Protein AF-A0A8T2JBU3-F1 (afdb_monomer)

Foldseek 3Di:
DDDDDDDDDPDPDDDFPPVQLVVLLVVQLVVLVPDPQQVVLQVQLVVLVVDPPVCSVVSSVVSSVVSSVVSCCCRNPPRSVPVSCVPVVDDPDDPDDDDDPPDPDPQLVVLLVLQLQLLVVQLVVDDQPDDLVVSLVSLVVSCVDPSQVDDSSNVSSVVCVVVCSVPSNPPDHSNVSCVSSSSHPDPPPDDPPPQCLVVDPVQCLADPVSVVVNVNVVVCVPPHHD

Nearest PDB structures (foldseek):
  1nkl-assembly1_A  TM=8.188E-01  e=9.868E-01  Sus scrofa
  5zk8-assembly1_A  TM=1.605E-01  e=2.459E+00  Homo sapiens
  8if8-assembly1_C  TM=1.590E-01  e=1.757E+00  Mycobacterium tuberculosis H37Rv
  5zkc-assembly1_A  TM=1.504E-01  e=6.127E+00  Homo sapiens
  5zkb-assembly1_A  TM=1.276E-01  e=9.443E+00  Homo sapiens

Radius of gyration: 26.63 Å; Cα contacts (8 Å, |Δi|>4): 183; chains: 1; bounding box: 62×50×68 Å

Organism: NCBI:txid247094

InterPro domains:
  IPR003119 Saposin A-type domain [PF02199] (196-225)
  IPR003119 Saposin A-type domain [PS51110] (190-226)
  IPR003119 Saposin A-type domain [SM00162] (193-226)
  IPR008139 Saposin B type domain [PS50015] (17-94)
  IPR008139 Saposin B type domain [SM00741] (19-90)
  IPR008373 Saposin [PR01797] (21-41)
  IPR008373 Saposin [PR01797] (109-131)
  IPR008373 Saposin [PR01797] (162-185)
  IPR008373 Saposin [PR01797] (191-212)
  IPR011001 Saposin-like [SSF47862] (56-139)
  IPR051428 Sphingolipid Activators and Surfactant Proteins [PTHR11480] (12-186)

Structure (mmCIF, N/CA/C/O backbone):
data_AF-A0A8T2JBU3-F1
#
_entry.id   AF-A0A8T2JBU3-F1
#
loop_
_atom_site.group_PDB
_atom_site.id
_atom_site.type_symbol
_atom_site.label_atom_id
_atom_site.label_alt_id
_atom_site.label_comp_id
_atom_site.label_asym_id
_atom_site.label_entity_id
_atom_site.label_seq_id
_atom_site.pdbx_PDB_ins_code
_atom_site.Cartn_x
_atom_site.Cartn_y
_atom_site.Cartn_z
_atom_site.occupancy
_atom_site.B_iso_or_equiv
_atom_site.auth_seq_id
_atom_site.auth_comp_id
_atom_site.auth_asym_id
_atom_site.auth_atom_id
_atom_site.pdbx_PDB_model_num
ATOM 1 N N . MET A 1 1 ? 31.937 28.926 41.620 1.00 33.78 1 MET A N 1
ATOM 2 C CA . MET A 1 1 ? 30.708 29.598 41.149 1.00 33.78 1 MET A CA 1
ATOM 3 C C . MET A 1 1 ? 30.023 28.696 40.138 1.00 33.78 1 MET A C 1
ATOM 5 O O . MET A 1 1 ? 30.429 28.672 38.990 1.00 33.78 1 MET A O 1
ATOM 9 N N . VAL A 1 2 ? 29.026 27.927 40.565 1.00 36.53 2 VAL A N 1
ATOM 10 C CA . VAL A 1 2 ? 28.034 27.334 39.662 1.00 36.53 2 VAL A CA 1
ATOM 11 C C . VAL A 1 2 ? 26.707 27.543 40.366 1.00 36.53 2 VAL A C 1
ATOM 13 O O . VAL A 1 2 ? 26.477 26.969 41.429 1.00 36.53 2 VAL A O 1
ATOM 16 N N . LYS A 1 3 ? 25.875 28.439 39.836 1.00 37.16 3 LYS A N 1
ATOM 17 C CA . LYS A 1 3 ? 24.506 28.616 40.307 1.00 37.16 3 LYS A CA 1
ATOM 18 C C . LYS A 1 3 ? 23.571 28.387 39.128 1.00 37.16 3 LYS A C 1
ATOM 20 O O . LYS A 1 3 ? 23.697 29.011 38.083 1.00 37.16 3 LYS A O 1
ATOM 25 N N . LYS A 1 4 ? 22.707 27.406 39.357 1.00 43.38 4 LYS A N 1
ATOM 26 C CA . LYS A 1 4 ? 21.585 26.914 38.563 1.00 43.38 4 LYS A CA 1
ATOM 27 C C . LYS A 1 4 ? 20.654 28.059 38.143 1.00 43.38 4 LYS A C 1
ATOM 29 O O . LYS A 1 4 ? 20.287 28.867 38.994 1.00 43.38 4 LYS A O 1
ATOM 34 N N . SER A 1 5 ? 20.159 28.012 36.914 1.00 35.94 5 SER A N 1
ATOM 35 C CA . SER A 1 5 ? 18.837 28.540 36.569 1.00 35.94 5 SER A CA 1
ATOM 36 C C . SER A 1 5 ? 18.144 27.558 35.628 1.00 35.94 5 SER A C 1
ATOM 38 O O . SER A 1 5 ? 18.640 27.226 34.555 1.00 35.94 5 SER A O 1
ATOM 40 N N . SER A 1 6 ? 17.034 27.033 36.134 1.00 37.66 6 SER A N 1
ATOM 41 C CA . SER A 1 6 ? 16.112 26.088 35.520 1.00 37.66 6 SER A CA 1
ATOM 42 C C . SER A 1 6 ? 15.468 26.648 34.259 1.00 37.66 6 SER A C 1
ATOM 44 O O . SER A 1 6 ? 15.072 27.806 34.274 1.00 37.66 6 SER A O 1
ATOM 46 N N . LEU A 1 7 ? 15.236 25.791 33.265 1.00 34.50 7 LEU A N 1
ATOM 47 C CA . LEU A 1 7 ? 14.090 25.875 32.357 1.00 34.50 7 LEU A CA 1
ATOM 48 C C . LEU A 1 7 ? 13.662 24.437 32.028 1.00 34.50 7 LEU A C 1
ATOM 50 O O . LEU A 1 7 ? 14.165 23.803 31.105 1.00 34.50 7 LEU A O 1
ATOM 54 N N . GLN A 1 8 ? 12.771 23.913 32.869 1.00 38.88 8 GLN A N 1
ATOM 55 C CA . GLN A 1 8 ? 11.825 22.877 32.477 1.00 38.88 8 GLN A CA 1
ATOM 56 C C . GLN A 1 8 ? 10.820 23.576 31.554 1.00 38.88 8 GLN A C 1
ATOM 58 O O . GLN A 1 8 ? 10.225 24.557 31.989 1.00 38.88 8 GLN A O 1
ATOM 63 N N . ASN A 1 9 ? 10.640 23.105 30.323 1.00 31.03 9 ASN A N 1
ATOM 64 C CA . ASN A 1 9 ? 9.434 23.381 29.549 1.00 31.03 9 ASN A CA 1
ATOM 65 C C . ASN A 1 9 ? 8.945 22.052 28.981 1.00 31.03 9 ASN A C 1
ATOM 67 O O . ASN A 1 9 ? 9.629 21.395 28.197 1.00 31.03 9 ASN A O 1
ATOM 71 N N . GLU A 1 10 ? 7.775 21.658 29.465 1.00 40.72 10 GLU A N 1
ATOM 72 C CA . GLU A 1 10 ? 6.908 20.658 28.864 1.00 40.72 10 GLU A CA 1
ATOM 73 C C . GLU A 1 10 ? 6.290 21.259 27.590 1.00 40.72 10 GLU A C 1
ATOM 75 O O . GLU A 1 10 ? 6.120 22.478 27.520 1.00 40.72 10 GLU A O 1
ATO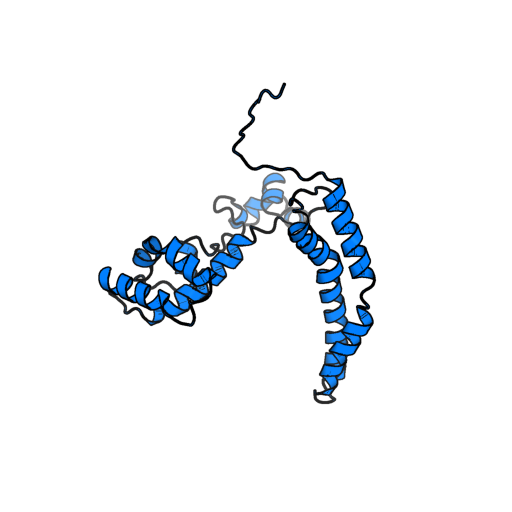M 80 N N . ASN A 1 11 ? 5.976 20.403 26.610 1.00 36.12 11 ASN A N 1
ATOM 81 C CA . ASN A 1 11 ? 5.591 20.678 25.209 1.00 36.12 11 ASN A CA 1
ATOM 82 C C . ASN A 1 11 ? 6.770 20.533 24.230 1.00 36.12 11 ASN A C 1
ATOM 84 O O . ASN A 1 11 ? 7.477 21.480 23.892 1.00 36.12 11 ASN A O 1
ATOM 88 N N . GLY A 1 12 ? 6.984 19.289 23.792 1.00 38.38 12 GLY A N 1
ATOM 89 C CA . GLY A 1 12 ? 8.021 18.878 22.847 1.00 38.38 12 GLY A CA 1
ATOM 90 C C . GLY A 1 12 ? 7.724 19.266 21.399 1.00 38.38 12 GLY A C 1
ATOM 91 O O . GLY A 1 12 ? 7.550 18.393 20.556 1.00 38.38 12 GLY A O 1
ATOM 92 N N . GLU A 1 13 ? 7.726 20.560 21.098 1.00 37.59 13 GLU A N 1
ATOM 93 C CA . GLU A 1 13 ? 7.946 21.066 19.742 1.00 37.59 13 GLU A CA 1
ATOM 94 C C . GLU A 1 13 ? 9.415 21.455 19.610 1.00 37.59 13 GLU A C 1
ATOM 96 O O . GLU A 1 13 ? 9.847 22.522 20.044 1.00 37.59 13 GLU A O 1
ATOM 101 N N . TRP A 1 14 ? 10.207 20.559 19.021 1.00 38.00 14 TRP A N 1
ATOM 102 C CA . TRP A 1 14 ? 11.555 20.888 18.577 1.00 38.00 14 TRP A CA 1
ATOM 103 C C . TRP A 1 14 ? 11.533 21.116 17.061 1.00 38.00 14 TRP A C 1
ATOM 105 O O . TRP A 1 14 ? 11.550 20.141 16.306 1.00 38.00 14 TRP A O 1
ATOM 115 N N . PRO A 1 15 ? 11.476 22.367 16.569 1.00 46.25 15 PRO A N 1
ATOM 116 C CA . PRO A 1 15 ? 11.672 22.630 15.154 1.00 46.25 15 PRO A CA 1
ATOM 117 C C . PRO A 1 15 ? 13.135 22.324 14.834 1.00 46.25 15 PRO A C 1
ATOM 119 O O . PRO A 1 15 ? 14.048 23.017 15.288 1.00 46.25 15 PRO A O 1
ATOM 122 N N . LEU A 1 16 ? 13.384 21.252 14.082 1.00 49.34 16 LEU A N 1
ATOM 123 C CA . LEU A 1 16 ? 14.727 21.011 13.575 1.00 49.34 16 LEU A CA 1
ATOM 124 C C . LEU A 1 16 ? 15.164 22.187 12.699 1.00 49.34 16 LEU A C 1
ATOM 126 O O . LEU A 1 16 ? 14.352 22.739 11.952 1.00 49.34 16 LEU A O 1
ATOM 130 N N . PRO A 1 17 ? 16.448 22.571 12.747 1.00 56.16 17 PRO A N 1
ATOM 131 C CA . PRO A 1 17 ? 16.944 23.617 11.880 1.00 56.16 17 PRO A CA 1
ATOM 132 C C . PRO A 1 17 ? 16.850 23.130 10.426 1.00 56.16 17 PRO A C 1
ATOM 134 O O . PRO A 1 17 ? 17.535 22.185 10.026 1.00 56.16 17 PRO A O 1
ATOM 137 N N . LEU A 1 18 ? 16.022 23.826 9.638 1.00 57.38 18 LEU A N 1
ATOM 138 C CA . LEU A 1 18 ? 15.825 23.704 8.185 1.00 57.38 18 LEU A CA 1
ATOM 139 C C . LEU A 1 18 ? 17.054 23.267 7.344 1.00 57.38 18 LEU A C 1
ATOM 141 O O . LEU A 1 18 ? 16.850 22.478 6.420 1.00 57.38 18 LEU A O 1
ATOM 145 N N . PRO A 1 19 ? 18.317 23.673 7.616 1.00 72.12 19 PRO A N 1
ATOM 146 C CA . PRO A 1 19 ? 19.477 23.172 6.869 1.00 72.12 19 PRO A CA 1
ATOM 147 C C . PRO A 1 19 ? 19.618 21.643 6.840 1.00 72.12 19 PRO A C 1
ATOM 149 O O . PRO A 1 19 ? 19.978 21.096 5.803 1.00 72.12 19 PRO A O 1
ATOM 152 N N . LEU A 1 20 ? 19.315 20.925 7.925 1.00 75.69 20 LEU A N 1
ATOM 153 C CA . LEU A 1 20 ? 19.588 19.482 7.994 1.00 75.69 20 LEU A CA 1
ATOM 154 C C . LEU A 1 20 ? 18.594 18.639 7.180 1.00 75.69 20 LEU A C 1
ATOM 156 O O . LEU A 1 20 ? 18.992 17.649 6.566 1.00 75.69 20 LEU A O 1
ATOM 160 N N . CYS A 1 21 ? 17.323 19.045 7.122 1.00 80.12 21 CYS A N 1
ATOM 161 C CA . CYS A 1 21 ? 16.305 18.324 6.357 1.00 80.12 21 CYS A CA 1
ATOM 162 C C . CYS A 1 21 ? 16.547 18.443 4.846 1.00 80.12 21 CYS A C 1
ATOM 164 O O . CYS A 1 21 ? 16.596 17.437 4.134 1.00 80.12 21 CYS A O 1
ATOM 166 N N . TRP A 1 22 ? 16.784 19.666 4.367 1.00 82.62 22 TRP A N 1
ATOM 167 C CA . TRP A 1 22 ? 17.108 19.916 2.965 1.00 82.62 22 TRP A CA 1
ATOM 168 C C . TRP A 1 22 ? 18.410 19.221 2.543 1.00 82.62 22 TRP A C 1
ATOM 170 O O . TRP A 1 22 ? 18.480 18.624 1.464 1.00 82.62 22 TRP A O 1
ATOM 180 N N . MET A 1 23 ? 19.429 19.234 3.411 1.00 83.06 23 MET A N 1
ATOM 181 C CA . MET A 1 23 ? 20.683 18.517 3.171 1.00 83.06 23 MET A CA 1
ATOM 182 C C . MET A 1 23 ? 20.4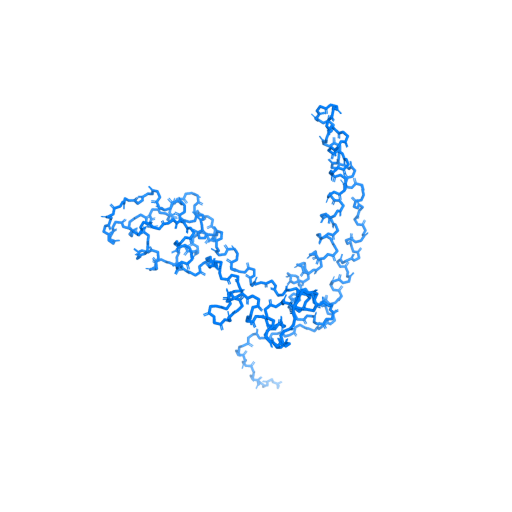61 17.008 3.078 1.00 83.06 23 MET A C 1
ATOM 184 O O . MET A 1 23 ? 20.990 16.382 2.161 1.00 83.06 23 MET A O 1
ATOM 188 N N . CYS A 1 24 ? 19.654 16.429 3.973 1.00 87.44 24 CYS A N 1
ATOM 189 C CA . CYS A 1 24 ? 19.306 15.016 3.902 1.00 87.44 24 CYS A CA 1
ATOM 190 C C . CYS A 1 24 ? 18.601 14.688 2.582 1.00 87.44 24 CYS A C 1
ATOM 192 O O . CYS A 1 24 ? 19.056 13.799 1.865 1.00 87.44 24 CYS A O 1
ATOM 194 N N . LYS A 1 25 ? 17.549 15.433 2.213 1.00 84.31 25 LYS A N 1
ATOM 195 C CA . LYS A 1 25 ? 16.794 15.182 0.973 1.00 84.31 25 LYS A CA 1
ATOM 196 C C . LYS A 1 25 ? 17.689 15.276 -0.258 1.00 84.31 25 LYS A C 1
ATOM 198 O O . LYS A 1 25 ? 17.628 14.421 -1.136 1.00 84.31 25 LYS A O 1
ATOM 203 N N . SER A 1 26 ? 18.564 16.277 -0.290 1.00 85.56 26 SER A N 1
ATOM 204 C CA . SER A 1 26 ? 19.521 16.477 -1.380 1.00 85.56 26 SER A CA 1
ATOM 205 C C . SER A 1 26 ? 20.545 15.347 -1.466 1.00 85.56 26 SER A C 1
ATOM 207 O O . SER A 1 26 ? 20.895 14.904 -2.559 1.00 85.56 26 SER A O 1
ATOM 209 N N . PHE A 1 27 ? 21.043 14.874 -0.324 1.00 89.19 27 PHE A N 1
ATOM 210 C CA . PHE A 1 27 ? 22.017 13.791 -0.268 1.00 89.19 27 PHE A CA 1
ATOM 211 C C . PHE A 1 27 ? 21.397 12.447 -0.663 1.00 89.19 27 PHE A C 1
ATOM 213 O O . PHE A 1 27 ? 21.948 11.744 -1.510 1.00 89.19 27 PHE A O 1
ATOM 220 N N . VAL A 1 28 ? 20.225 12.129 -0.112 1.00 89.19 28 VAL A N 1
ATOM 221 C CA . VAL A 1 28 ? 19.467 10.909 -0.415 1.00 89.19 28 VAL A CA 1
ATOM 222 C C . VAL A 1 28 ? 19.050 10.888 -1.886 1.00 89.19 28 VAL A C 1
ATOM 224 O O . VAL A 1 28 ? 19.390 9.938 -2.583 1.00 89.19 28 VAL A O 1
ATOM 227 N N . GLY A 1 29 ? 18.491 11.984 -2.408 1.00 87.62 29 GLY A N 1
ATOM 228 C CA . GLY A 1 29 ? 18.137 12.086 -3.826 1.00 87.62 29 GLY A CA 1
ATOM 229 C C . GLY A 1 29 ? 19.341 11.942 -4.765 1.00 87.62 29 GLY A C 1
ATOM 230 O O . GLY A 1 29 ? 19.233 11.343 -5.835 1.00 87.62 29 GLY A O 1
ATOM 231 N N . ARG A 1 30 ? 20.530 12.420 -4.364 1.00 87.69 30 ARG A N 1
ATOM 232 C CA . ARG A 1 30 ? 21.768 12.174 -5.125 1.00 87.69 30 ARG A CA 1
ATOM 233 C C . ARG A 1 30 ? 22.156 10.701 -5.117 1.00 87.69 30 ARG A C 1
ATOM 235 O O . ARG A 1 30 ? 22.476 10.185 -6.181 1.00 87.69 30 ARG A O 1
ATOM 242 N N . ILE A 1 31 ? 22.111 10.026 -3.970 1.00 90.50 31 ILE A N 1
ATOM 243 C CA . ILE A 1 31 ? 22.379 8.580 -3.888 1.00 90.50 31 ILE A CA 1
ATOM 244 C C . ILE A 1 31 ? 21.403 7.809 -4.778 1.00 90.50 31 ILE A C 1
ATOM 246 O O . ILE A 1 31 ? 21.810 6.956 -5.561 1.00 90.50 31 ILE A O 1
ATOM 250 N N . GLU A 1 32 ? 20.123 8.148 -4.704 1.00 88.12 32 GLU A N 1
ATOM 251 C CA . GLU A 1 32 ? 19.060 7.493 -5.459 1.00 88.12 32 GLU A CA 1
ATOM 252 C C . GLU A 1 32 ? 19.176 7.719 -6.968 1.00 88.12 32 GLU A C 1
ATOM 254 O O . GLU A 1 32 ? 18.905 6.809 -7.753 1.00 88.12 32 GLU A O 1
ATOM 259 N N . SER A 1 33 ? 19.677 8.885 -7.387 1.00 86.88 33 SER A N 1
ATOM 260 C CA . SER A 1 33 ? 19.971 9.173 -8.796 1.00 86.88 33 SER A CA 1
ATOM 261 C C . SER A 1 33 ? 21.093 8.305 -9.381 1.00 86.88 33 SER A C 1
ATOM 263 O O . SER A 1 33 ? 21.152 8.127 -10.597 1.00 86.88 33 SER A O 1
ATOM 265 N N . LEU A 1 34 ? 21.958 7.731 -8.535 1.00 91.94 34 LEU A N 1
ATOM 266 C CA . LEU A 1 34 ? 23.021 6.815 -8.960 1.00 91.94 34 LEU A CA 1
ATOM 267 C C . LEU A 1 34 ? 22.519 5.378 -9.166 1.00 91.94 34 LEU A C 1
ATOM 269 O O . LEU A 1 34 ? 23.255 4.545 -9.694 1.00 91.94 34 LEU A O 1
ATOM 273 N N . ILE A 1 35 ? 21.284 5.063 -8.762 1.00 92.75 35 ILE A N 1
ATOM 274 C CA . ILE A 1 35 ? 20.727 3.716 -8.894 1.00 92.75 35 ILE A CA 1
ATOM 275 C C . ILE A 1 35 ? 20.344 3.464 -10.364 1.00 92.75 35 ILE A C 1
ATOM 277 O O . ILE A 1 35 ? 19.527 4.200 -10.926 1.00 92.75 35 ILE A O 1
ATOM 281 N N . PRO A 1 36 ? 20.871 2.405 -11.010 1.00 93.94 36 PRO A N 1
ATOM 282 C CA . PRO A 1 36 ? 20.639 2.152 -12.429 1.00 93.94 36 PRO A CA 1
ATOM 283 C C . PRO A 1 36 ? 19.243 1.552 -12.672 1.00 93.94 36 PRO A C 1
ATOM 285 O O . PRO A 1 36 ? 19.079 0.340 -12.833 1.00 93.94 36 PRO A O 1
ATOM 288 N N . LYS A 1 37 ? 18.219 2.415 -12.728 1.00 92.06 37 LYS A N 1
ATOM 289 C CA . LYS A 1 37 ? 16.800 2.034 -12.893 1.00 92.06 37 LYS A CA 1
ATOM 290 C C . LYS A 1 37 ? 16.555 1.151 -14.121 1.00 92.06 37 LYS A C 1
ATOM 292 O O . LYS A 1 37 ? 15.820 0.171 -14.041 1.00 92.06 37 LYS A O 1
ATOM 297 N N . THR A 1 38 ? 17.202 1.465 -15.243 1.00 92.00 38 THR A N 1
ATOM 298 C CA . THR A 1 38 ? 17.076 0.712 -16.501 1.00 92.00 38 THR A CA 1
ATOM 299 C C . THR A 1 38 ? 17.648 -0.700 -16.387 1.00 92.00 38 THR A C 1
ATOM 301 O O . THR A 1 38 ? 17.016 -1.648 -16.838 1.00 92.00 38 THR A O 1
ATOM 304 N N . ALA A 1 39 ? 18.797 -0.871 -15.727 1.00 95.75 39 ALA A N 1
ATOM 305 C CA . ALA A 1 39 ? 19.406 -2.184 -15.520 1.00 95.75 39 ALA A CA 1
ATOM 306 C C . ALA A 1 39 ? 18.548 -3.077 -14.609 1.00 95.75 39 ALA A C 1
ATOM 308 O O . ALA A 1 39 ? 18.391 -4.270 -14.877 1.00 95.75 39 ALA A O 1
ATOM 309 N N . LEU A 1 40 ? 17.949 -2.498 -13.562 1.00 95.25 40 LEU A N 1
ATOM 310 C CA . LEU A 1 40 ? 17.020 -3.206 -12.678 1.00 95.25 40 LEU A CA 1
ATOM 311 C C . LEU A 1 40 ? 15.745 -3.621 -13.419 1.00 95.25 40 LEU A C 1
ATOM 313 O O . LEU A 1 40 ? 15.326 -4.772 -13.317 1.00 95.25 40 LEU A O 1
ATOM 317 N N . ALA A 1 41 ? 15.169 -2.719 -14.215 1.00 94.81 41 ALA A N 1
ATOM 318 C CA . ALA A 1 41 ? 13.990 -3.002 -15.027 1.00 94.81 41 ALA A CA 1
ATOM 319 C C . ALA A 1 41 ? 14.249 -4.084 -16.083 1.00 94.81 41 ALA A C 1
ATOM 321 O O . ALA A 1 41 ? 13.450 -5.009 -16.238 1.00 94.81 41 ALA A O 1
ATOM 322 N N . HIS A 1 42 ? 15.404 -4.026 -16.744 1.00 94.69 42 HIS A N 1
ATOM 323 C CA . HIS A 1 42 ? 15.828 -5.047 -17.692 1.00 94.69 42 HIS A CA 1
ATOM 324 C C . HIS A 1 42 ? 16.061 -6.406 -17.021 1.00 94.69 42 HIS A C 1
ATOM 326 O O . HIS A 1 42 ? 15.732 -7.448 -17.584 1.00 94.69 42 HIS A O 1
ATOM 332 N N . SER A 1 43 ? 16.610 -6.410 -15.804 1.00 95.50 43 SER A N 1
ATOM 333 C CA . SER A 1 43 ? 16.798 -7.640 -15.027 1.00 95.50 43 SER A CA 1
ATOM 334 C C . SER A 1 43 ? 15.453 -8.236 -14.605 1.00 95.50 43 SER A C 1
ATOM 336 O O . SER A 1 43 ? 15.243 -9.438 -14.745 1.00 95.50 43 SER A O 1
ATOM 338 N N . ALA A 1 44 ? 14.510 -7.400 -14.163 1.00 95.00 44 ALA A N 1
ATOM 339 C CA . ALA A 1 44 ? 13.159 -7.828 -13.810 1.00 95.00 44 ALA A CA 1
ATOM 340 C C . ALA A 1 44 ? 12.410 -8.417 -15.015 1.00 95.00 44 ALA A C 1
ATOM 342 O O . ALA A 1 44 ? 11.750 -9.450 -14.890 1.00 95.00 44 ALA A O 1
ATOM 343 N N . SER A 1 45 ? 12.564 -7.825 -16.205 1.00 95.44 45 SER A N 1
ATOM 344 C CA . SER A 1 45 ? 11.917 -8.319 -17.425 1.00 95.44 45 SER A CA 1
ATOM 345 C C . SER A 1 45 ? 12.420 -9.707 -17.848 1.00 95.44 45 SER A C 1
ATOM 347 O O . SER A 1 45 ? 11.699 -10.439 -18.528 1.00 95.44 45 SER A O 1
ATOM 349 N N . GLN A 1 46 ? 13.598 -10.149 -17.385 1.00 95.94 46 GLN A N 1
ATOM 350 C CA . GLN A 1 46 ? 14.093 -11.505 -17.658 1.00 95.94 46 GLN A CA 1
ATOM 351 C C . GLN A 1 46 ? 13.205 -12.597 -17.058 1.00 95.94 46 GLN A C 1
ATOM 353 O O . GLN A 1 46 ? 13.124 -13.685 -17.629 1.00 95.94 46 GLN A O 1
ATOM 358 N N . LEU A 1 47 ? 12.486 -12.312 -15.968 1.00 94.56 47 LEU A N 1
ATOM 359 C CA . LEU A 1 47 ? 11.551 -13.263 -15.355 1.00 94.56 47 LEU A CA 1
ATOM 360 C C . LEU A 1 47 ? 10.422 -13.660 -16.318 1.00 94.56 47 LEU A C 1
ATOM 362 O O . LEU A 1 47 ? 9.930 -14.786 -16.275 1.00 94.56 47 LEU A O 1
ATOM 366 N N . CYS A 1 48 ? 10.077 -12.787 -17.267 1.00 95.94 48 CYS A N 1
ATOM 367 C CA . CYS A 1 48 ? 9.093 -13.070 -18.308 1.00 95.94 48 CYS A CA 1
ATOM 368 C C . CYS A 1 48 ? 9.520 -14.179 -19.281 1.00 95.94 48 CYS A C 1
ATOM 370 O O . CYS A 1 48 ? 8.678 -14.690 -20.015 1.00 95.94 48 CYS A O 1
ATOM 372 N N . ARG A 1 49 ? 10.801 -14.583 -19.303 1.00 94.31 49 ARG A N 1
ATOM 373 C CA . ARG A 1 49 ? 11.278 -15.715 -20.123 1.00 94.31 49 ARG A CA 1
ATOM 374 C C . ARG A 1 49 ? 10.767 -17.070 -19.634 1.00 94.31 49 ARG A C 1
ATOM 376 O O . ARG A 1 49 ? 10.829 -18.038 -20.382 1.00 94.31 49 ARG A O 1
ATOM 383 N N . LEU A 1 50 ? 10.249 -17.132 -18.408 1.00 95.38 50 LEU A N 1
ATOM 384 C CA . LEU A 1 50 ? 9.588 -18.319 -17.865 1.00 95.38 50 LEU A CA 1
ATOM 385 C C . LEU A 1 50 ? 8.165 -18.502 -18.420 1.00 95.38 50 LEU A C 1
ATOM 387 O O . LEU A 1 50 ? 7.551 -19.546 -18.209 1.00 95.38 50 LEU A O 1
ATOM 391 N N . LEU A 1 51 ? 7.627 -17.498 -19.119 1.00 94.25 51 LEU A N 1
ATOM 392 C CA . LEU A 1 51 ? 6.293 -17.540 -19.706 1.00 94.25 51 LEU A CA 1
ATOM 393 C C . LEU A 1 51 ? 6.316 -18.099 -21.140 1.00 94.25 51 LEU A C 1
ATOM 395 O O . LEU A 1 51 ? 7.327 -17.994 -21.838 1.00 94.25 51 LEU A O 1
ATOM 399 N N . PRO A 1 52 ? 5.183 -18.630 -21.638 1.00 95.62 52 PRO A N 1
ATOM 400 C CA . PRO A 1 52 ? 5.048 -19.043 -23.030 1.00 95.62 52 PRO A CA 1
ATOM 401 C C . PRO A 1 52 ? 5.415 -17.931 -24.023 1.00 95.62 52 PRO A C 1
ATOM 403 O O . PRO A 1 52 ? 5.047 -16.768 -23.842 1.00 95.62 52 PRO A O 1
ATOM 406 N N . ALA A 1 53 ? 6.053 -18.311 -25.135 1.00 89.75 53 ALA A N 1
ATOM 407 C CA . ALA A 1 53 ? 6.585 -17.383 -26.141 1.00 89.75 53 ALA A CA 1
ATOM 408 C C . ALA A 1 53 ? 5.570 -16.337 -26.643 1.00 89.75 53 ALA A C 1
ATOM 410 O O . ALA A 1 53 ? 5.942 -15.203 -26.927 1.00 89.75 53 ALA A O 1
ATOM 411 N N . LYS A 1 54 ? 4.277 -16.691 -26.695 1.00 89.56 54 LYS A N 1
ATOM 412 C CA . LYS A 1 54 ? 3.196 -15.790 -27.130 1.00 89.56 54 LYS A CA 1
ATOM 413 C C . LYS A 1 54 ? 3.005 -14.564 -26.230 1.00 89.56 54 LYS A C 1
ATOM 415 O O . LYS A 1 54 ? 2.540 -13.541 -26.716 1.00 89.56 54 LYS A O 1
ATOM 420 N N . ILE A 1 55 ? 3.331 -14.664 -24.941 1.00 92.88 55 ILE A N 1
ATOM 421 C CA . ILE A 1 55 ? 3.114 -13.589 -23.956 1.00 92.88 55 ILE A CA 1
ATOM 422 C C . ILE A 1 55 ? 4.418 -13.037 -23.375 1.00 92.88 55 ILE A C 1
ATOM 424 O O . ILE A 1 55 ? 4.413 -11.948 -22.807 1.00 92.88 55 ILE A O 1
ATOM 428 N N . ALA A 1 56 ? 5.535 -13.751 -23.543 1.00 91.56 56 ALA A N 1
ATOM 429 C CA . ALA A 1 56 ? 6.833 -13.360 -23.004 1.00 91.56 56 ALA A CA 1
ATOM 430 C C . ALA A 1 56 ? 7.267 -11.959 -23.468 1.00 91.56 56 ALA A C 1
ATOM 432 O O . ALA A 1 56 ? 7.701 -11.160 -22.643 1.00 91.56 56 ALA A O 1
ATOM 433 N N . GLY A 1 57 ? 7.076 -11.626 -24.751 1.00 92.88 57 GLY A N 1
ATOM 434 C CA . GLY A 1 57 ? 7.413 -10.298 -25.280 1.00 92.88 57 GLY A CA 1
ATOM 435 C C . GLY A 1 57 ? 6.570 -9.174 -24.667 1.00 92.88 57 GLY A C 1
ATOM 436 O O . GLY A 1 57 ? 7.105 -8.156 -24.239 1.00 92.88 57 GLY A O 1
ATOM 437 N N . VAL A 1 58 ? 5.255 -9.384 -24.540 1.00 94.44 58 VAL A N 1
ATOM 438 C CA . VAL A 1 58 ? 4.348 -8.404 -23.913 1.00 94.44 58 VAL A CA 1
ATOM 439 C C . VAL A 1 58 ? 4.694 -8.219 -22.435 1.00 94.44 58 VAL A C 1
ATOM 441 O O . VAL A 1 58 ? 4.773 -7.089 -21.960 1.00 94.44 58 VAL A O 1
ATOM 444 N N . CYS A 1 59 ? 4.963 -9.312 -21.717 1.00 97.19 59 CYS A N 1
ATOM 445 C CA . CYS A 1 59 ? 5.409 -9.257 -20.329 1.00 97.19 59 CYS A CA 1
ATOM 446 C C . CYS A 1 59 ? 6.712 -8.466 -20.192 1.00 97.19 59 CYS A C 1
ATOM 448 O O . CYS A 1 59 ? 6.786 -7.594 -19.334 1.00 97.19 59 CYS A O 1
ATOM 450 N N . GLN A 1 60 ? 7.710 -8.716 -21.049 1.00 96.69 60 GLN A N 1
ATOM 451 C CA . GLN A 1 60 ? 8.989 -8.004 -20.997 1.00 96.69 60 GLN A CA 1
ATOM 452 C C . GLN A 1 60 ? 8.789 -6.494 -21.113 1.00 96.69 60 GLN A C 1
ATOM 454 O O . GLN A 1 60 ? 9.273 -5.757 -20.257 1.00 96.69 60 GLN A O 1
ATOM 459 N N . CYS A 1 61 ? 8.007 -6.047 -22.100 1.00 93.75 61 CYS A N 1
ATOM 460 C CA . CYS A 1 61 ? 7.708 -4.628 -22.280 1.00 93.75 61 CYS A CA 1
ATOM 461 C C . CYS A 1 61 ? 6.975 -4.023 -21.076 1.00 93.75 61 CYS A C 1
ATOM 463 O O . CYS A 1 61 ? 7.286 -2.904 -20.667 1.00 93.75 61 CYS A O 1
ATOM 465 N N . LEU A 1 62 ? 5.999 -4.739 -20.506 1.00 96.12 62 LEU A N 1
ATOM 466 C CA . LEU A 1 62 ? 5.246 -4.243 -19.354 1.00 96.12 62 LEU A CA 1
ATOM 467 C C . LEU A 1 62 ? 6.125 -4.175 -18.108 1.00 96.12 62 LEU A C 1
ATOM 469 O O . LEU A 1 62 ? 6.155 -3.137 -17.455 1.00 96.12 62 LEU A O 1
ATOM 473 N N . VAL A 1 63 ? 6.866 -5.237 -17.796 1.00 96.69 63 VAL A N 1
ATOM 474 C CA . VAL A 1 63 ? 7.748 -5.274 -16.626 1.00 96.69 63 VAL A CA 1
ATOM 475 C C . VAL A 1 63 ? 8.829 -4.206 -16.745 1.00 96.69 63 VAL A C 1
ATOM 477 O O . VAL A 1 63 ? 8.999 -3.424 -15.820 1.00 96.69 63 VAL A O 1
ATOM 480 N N . GLU A 1 64 ? 9.487 -4.076 -17.897 1.00 95.06 64 GLU A N 1
ATOM 481 C CA . GLU A 1 64 ? 10.519 -3.055 -18.092 1.00 95.06 64 GLU A CA 1
ATOM 482 C C . GLU A 1 64 ? 9.956 -1.632 -17.914 1.00 95.06 64 GLU A C 1
ATOM 484 O O . GLU A 1 64 ? 10.525 -0.818 -17.186 1.00 95.06 64 GLU A O 1
ATOM 489 N N . LYS A 1 65 ? 8.778 -1.344 -18.481 1.00 92.62 65 LYS A N 1
ATOM 490 C CA . LYS A 1 65 ? 8.121 -0.037 -18.341 1.00 92.62 65 LYS A CA 1
ATOM 491 C C . LYS A 1 65 ? 7.667 0.245 -16.908 1.00 92.62 65 LYS A C 1
ATOM 493 O O . LYS A 1 65 ? 7.967 1.309 -16.366 1.00 92.62 65 LYS A O 1
ATOM 498 N N . TYR A 1 66 ? 6.919 -0.670 -16.295 1.00 94.19 66 TYR A N 1
ATOM 499 C CA . TYR A 1 66 ? 6.344 -0.445 -14.969 1.00 94.19 66 TYR A CA 1
ATOM 500 C C . TYR A 1 66 ? 7.403 -0.469 -13.874 1.00 94.19 66 TYR A C 1
ATOM 502 O O . TYR A 1 66 ? 7.307 0.328 -12.946 1.00 94.19 66 TYR A O 1
ATOM 510 N N . THR A 1 67 ? 8.450 -1.290 -13.995 1.00 94.19 67 THR A N 1
ATOM 511 C CA . THR A 1 67 ? 9.566 -1.2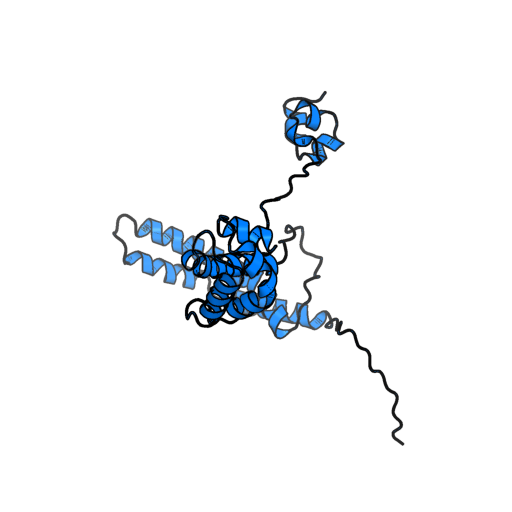61 -13.046 1.00 94.19 67 THR A CA 1
ATOM 512 C C . THR A 1 67 ? 10.276 0.092 -13.067 1.00 94.19 67 THR A C 1
ATOM 514 O O . THR A 1 67 ? 10.567 0.613 -11.996 1.00 94.19 67 THR A O 1
ATOM 517 N N . ILE A 1 68 ? 10.486 0.721 -14.232 1.00 93.25 68 ILE A N 1
ATOM 518 C CA . ILE A 1 68 ? 11.053 2.082 -14.291 1.00 93.25 68 ILE A CA 1
ATOM 519 C C . ILE A 1 68 ? 10.147 3.088 -13.574 1.00 93.25 68 ILE A C 1
ATOM 521 O O . ILE A 1 68 ? 10.642 3.872 -12.770 1.00 93.25 68 ILE A O 1
ATOM 525 N N . ILE A 1 69 ? 8.834 3.049 -13.824 1.00 91.38 69 ILE A N 1
ATOM 526 C CA . ILE A 1 69 ? 7.864 3.969 -13.202 1.00 91.38 69 ILE A CA 1
ATOM 527 C C . ILE A 1 69 ? 7.840 3.797 -11.677 1.00 91.38 69 ILE A C 1
ATOM 529 O O . ILE A 1 69 ? 7.889 4.778 -10.938 1.00 91.38 69 ILE A O 1
ATOM 533 N N . ILE A 1 70 ? 7.805 2.552 -11.199 1.00 91.56 70 ILE A N 1
ATOM 534 C CA . ILE A 1 70 ? 7.796 2.232 -9.767 1.00 91.56 70 ILE A CA 1
ATOM 535 C C . ILE A 1 70 ? 9.099 2.690 -9.109 1.00 91.56 70 ILE A C 1
ATOM 537 O O . ILE A 1 70 ? 9.065 3.346 -8.070 1.00 91.56 70 ILE A O 1
ATOM 541 N N . LEU A 1 71 ? 10.250 2.395 -9.721 1.00 91.94 71 LEU A N 1
ATOM 542 C CA . LEU A 1 71 ? 11.545 2.845 -9.213 1.00 91.94 71 LEU A CA 1
ATOM 543 C C . LEU A 1 71 ? 11.653 4.368 -9.216 1.00 91.94 71 LEU A C 1
ATOM 545 O O . LEU A 1 71 ? 12.276 4.925 -8.323 1.00 91.94 71 LEU A O 1
ATOM 549 N N . ASP A 1 72 ? 11.051 5.057 -10.182 1.00 88.38 72 ASP A N 1
ATOM 550 C CA . ASP A 1 72 ? 11.029 6.515 -10.193 1.00 88.38 72 ASP A CA 1
ATOM 551 C C . ASP A 1 72 ? 10.219 7.087 -9.030 1.00 88.38 72 ASP A C 1
ATOM 553 O O . ASP A 1 72 ? 10.705 7.944 -8.295 1.00 88.38 72 ASP A O 1
ATOM 557 N N . MET A 1 73 ? 9.024 6.547 -8.796 1.00 84.44 73 MET A N 1
ATOM 558 C CA . MET A 1 73 ? 8.171 6.962 -7.686 1.00 84.44 73 MET A CA 1
ATOM 559 C C . MET A 1 73 ? 8.833 6.700 -6.329 1.00 84.44 73 MET A C 1
ATOM 561 O O . MET A 1 73 ? 8.840 7.566 -5.453 1.00 84.44 73 MET A O 1
ATOM 565 N N . ILE A 1 74 ? 9.433 5.522 -6.158 1.00 87.19 74 ILE A N 1
ATOM 566 C CA . ILE A 1 74 ? 10.097 5.157 -4.908 1.00 87.19 74 ILE A CA 1
ATOM 567 C C . ILE A 1 74 ? 11.337 6.022 -4.702 1.00 87.19 74 ILE A C 1
ATOM 569 O O . ILE A 1 74 ? 11.442 6.681 -3.677 1.00 87.19 74 ILE A O 1
ATOM 573 N N . LEU A 1 75 ? 12.250 6.054 -5.671 1.00 88.69 75 LEU A N 1
ATOM 574 C CA . LEU A 1 75 ? 13.576 6.640 -5.489 1.00 88.69 75 LEU A CA 1
ATOM 575 C C . LEU A 1 75 ? 13.593 8.163 -5.618 1.00 88.69 75 LEU A C 1
ATOM 577 O O . LEU A 1 75 ? 14.442 8.802 -5.031 1.00 88.69 75 LEU A O 1
ATOM 581 N N . ASN A 1 76 ? 12.693 8.782 -6.383 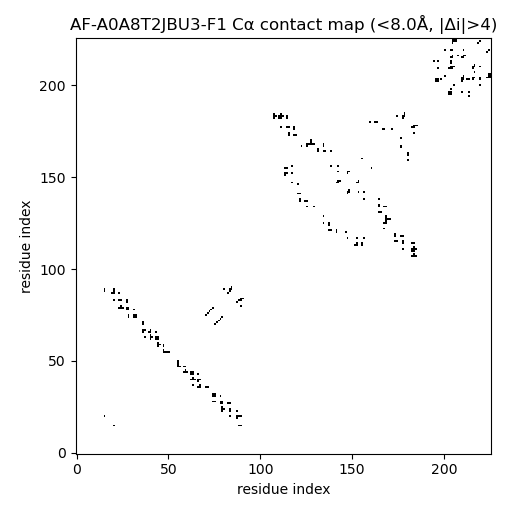1.00 77.50 76 ASN A N 1
ATOM 582 C CA . ASN A 1 76 ? 12.741 10.237 -6.568 1.00 77.50 76 ASN A CA 1
ATOM 583 C C . ASN A 1 76 ? 11.707 10.988 -5.727 1.00 77.50 76 ASN A C 1
ATOM 585 O O . ASN A 1 76 ? 11.847 12.196 -5.535 1.00 77.50 76 ASN A O 1
ATOM 589 N N . LYS A 1 77 ? 10.644 10.315 -5.268 1.00 76.00 77 LYS A N 1
ATOM 590 C CA . LYS A 1 77 ? 9.535 10.970 -4.559 1.00 76.00 77 LYS A CA 1
ATOM 591 C C . LYS A 1 77 ? 9.386 10.474 -3.127 1.00 76.00 77 LYS A C 1
ATOM 593 O O . LYS A 1 77 ? 9.288 11.297 -2.222 1.00 76.00 77 LYS A O 1
ATOM 598 N N . LEU A 1 78 ? 9.392 9.163 -2.902 1.00 82.31 78 LEU A N 1
ATOM 599 C CA . LEU A 1 78 ? 9.120 8.601 -1.574 1.00 82.31 78 LEU A CA 1
ATOM 600 C C . LEU A 1 78 ? 10.379 8.455 -0.711 1.00 82.31 78 LEU A C 1
ATOM 602 O O . LEU A 1 78 ? 10.340 8.753 0.480 1.00 82.31 78 LEU A O 1
ATOM 606 N N . GLY A 1 79 ? 11.498 8.046 -1.298 1.00 85.31 79 GLY A N 1
ATOM 607 C CA . GLY A 1 79 ? 12.739 7.728 -0.599 1.00 85.31 79 GLY A CA 1
ATOM 608 C C . GLY A 1 79 ? 13.311 8.887 0.221 1.00 85.31 79 GLY A C 1
ATOM 609 O O . GLY A 1 79 ? 13.408 8.744 1.445 1.00 85.31 79 GLY A O 1
ATOM 610 N N . PRO A 1 80 ? 13.563 10.078 -0.362 1.00 85.38 80 PRO A N 1
ATOM 611 C CA . PRO A 1 80 ? 14.047 11.237 0.387 1.00 85.38 80 PRO A CA 1
ATOM 612 C C . PRO A 1 80 ? 13.065 11.688 1.469 1.00 85.38 80 PRO A C 1
ATOM 614 O O . PRO A 1 80 ? 13.475 12.125 2.541 1.00 85.38 80 PRO A O 1
ATOM 617 N N . GLN A 1 81 ? 11.760 11.575 1.211 1.00 82.19 81 GLN A N 1
ATOM 618 C CA . GLN A 1 81 ? 10.721 12.003 2.147 1.00 82.19 81 GLN A CA 1
ATOM 619 C C . GLN A 1 81 ? 10.662 11.089 3.373 1.00 82.19 81 GLN A C 1
ATOM 621 O O . GLN A 1 81 ? 10.606 11.575 4.501 1.00 82.19 81 GLN A O 1
ATOM 626 N N . LEU A 1 82 ? 10.700 9.771 3.167 1.00 84.75 82 LEU A N 1
ATOM 627 C CA . LEU A 1 82 ? 10.606 8.787 4.243 1.00 84.75 82 LEU A CA 1
ATOM 628 C C . LEU A 1 82 ? 11.916 8.678 5.025 1.00 84.75 82 LEU A C 1
ATOM 630 O O . LEU A 1 82 ? 11.900 8.735 6.254 1.00 84.75 82 LEU A O 1
ATOM 634 N N . LEU A 1 83 ? 13.053 8.581 4.332 1.00 87.44 83 LEU A N 1
ATOM 635 C CA . LEU A 1 83 ? 14.357 8.432 4.978 1.00 87.44 83 LEU A CA 1
ATOM 636 C C . LEU A 1 83 ? 14.727 9.672 5.791 1.00 87.44 83 LEU A C 1
ATOM 638 O O . LEU A 1 83 ? 15.175 9.548 6.929 1.00 87.44 83 LEU A O 1
ATOM 642 N N . CYS A 1 84 ? 14.487 10.872 5.261 1.00 85.94 84 CYS A N 1
ATOM 643 C CA . CYS A 1 84 ? 14.825 12.094 5.985 1.00 85.94 84 CYS A CA 1
ATOM 644 C C . CYS A 1 84 ? 13.833 12.424 7.099 1.00 85.94 84 CYS A C 1
ATOM 646 O O . CYS A 1 84 ? 14.227 13.011 8.106 1.00 85.94 84 CYS A O 1
ATOM 648 N N . ARG A 1 85 ? 12.574 11.984 6.991 1.00 85.06 85 ARG A N 1
ATOM 649 C CA . ARG A 1 85 ? 11.644 12.009 8.127 1.00 85.06 85 ARG A CA 1
ATOM 650 C C . ARG A 1 85 ? 12.089 11.058 9.235 1.00 85.06 85 ARG A C 1
ATOM 652 O O . ARG A 1 85 ? 12.041 11.437 10.396 1.00 85.06 85 ARG A O 1
ATOM 659 N N . LEU A 1 86 ? 12.566 9.864 8.887 1.00 84.19 86 LEU A N 1
ATOM 660 C CA . LEU A 1 86 ? 13.002 8.866 9.863 1.00 84.19 86 LEU A CA 1
ATOM 661 C C . LEU A 1 86 ? 14.319 9.246 10.560 1.00 84.19 86 LEU A C 1
ATOM 663 O O . LEU A 1 86 ? 14.431 9.106 11.773 1.00 84.19 86 LEU A O 1
ATOM 667 N N . VAL A 1 87 ? 15.317 9.712 9.804 1.00 83.38 87 VAL A N 1
ATOM 668 C CA . VAL A 1 87 ? 16.677 9.965 10.320 1.00 83.38 87 VAL A CA 1
ATOM 669 C C . VAL A 1 87 ? 16.839 11.391 10.852 1.00 83.38 87 VAL A C 1
ATOM 671 O O . VAL A 1 87 ? 17.541 11.605 11.837 1.00 83.38 87 VAL A O 1
ATOM 674 N N . PHE A 1 88 ? 16.192 12.368 10.214 1.00 74.12 88 PHE A N 1
ATOM 675 C CA . PHE A 1 88 ? 16.344 13.795 10.517 1.00 74.12 88 PHE A CA 1
ATOM 676 C C . PHE A 1 88 ? 15.031 14.465 10.933 1.00 74.12 88 PHE A C 1
ATOM 678 O O . PHE A 1 88 ? 14.976 15.690 10.961 1.00 74.12 88 PHE A O 1
ATOM 685 N N . MET A 1 89 ? 13.982 13.697 11.265 1.00 67.38 89 MET A N 1
ATOM 686 C CA . MET A 1 89 ? 12.711 14.224 11.785 1.00 67.38 89 MET A CA 1
ATOM 687 C C . MET A 1 89 ? 12.133 15.370 10.926 1.00 67.38 89 MET A C 1
ATOM 689 O O . MET A 1 89 ? 11.517 16.296 11.444 1.00 67.38 89 MET A O 1
ATOM 693 N N . CYS A 1 90 ? 12.352 15.335 9.604 1.00 72.38 90 CYS A N 1
ATOM 694 C CA . CYS A 1 90 ? 11.798 16.321 8.675 1.00 72.38 90 CYS A CA 1
ATOM 695 C C . CYS A 1 90 ? 10.281 16.482 8.887 1.00 72.38 90 CYS A C 1
ATOM 697 O O . CYS A 1 90 ? 9.523 15.544 8.618 1.00 72.38 90 CYS A O 1
ATOM 699 N N . SER A 1 91 ? 9.837 17.664 9.328 1.00 63.91 91 SER A N 1
ATOM 700 C CA . SER A 1 91 ? 8.413 17.985 9.464 1.00 63.91 91 SER A CA 1
ATOM 701 C C . SER A 1 91 ? 7.723 18.033 8.099 1.00 63.91 91 SER A C 1
ATOM 703 O O . SER A 1 91 ? 8.328 18.372 7.084 1.00 63.91 91 SER A O 1
ATOM 705 N N . THR A 1 92 ? 6.428 17.722 8.071 1.00 54.81 92 THR A N 1
ATOM 706 C CA . THR A 1 92 ? 5.588 17.653 6.861 1.00 54.81 92 THR A CA 1
ATOM 707 C C . THR A 1 92 ? 5.300 19.001 6.198 1.00 54.81 92 THR A C 1
ATOM 709 O O . THR A 1 92 ? 4.574 19.036 5.211 1.00 54.81 92 THR A O 1
ATOM 712 N N . ASN A 1 93 ? 5.863 20.102 6.696 1.00 52.47 93 ASN A N 1
ATOM 713 C CA . ASN A 1 93 ? 5.543 21.441 6.222 1.00 52.47 93 ASN A CA 1
ATOM 714 C C . ASN A 1 93 ? 6.697 22.021 5.395 1.00 52.47 93 ASN A C 1
ATOM 716 O O . ASN A 1 93 ? 7.446 22.881 5.851 1.00 52.47 93 ASN A O 1
ATOM 720 N N . GLU A 1 94 ? 6.835 21.532 4.164 1.00 43.75 94 GLU A N 1
ATOM 721 C CA . GLU A 1 94 ? 7.590 22.224 3.120 1.00 43.75 94 GLU A CA 1
ATOM 722 C C . GLU A 1 94 ? 6.614 22.675 2.035 1.00 43.75 94 GLU A C 1
ATOM 724 O O . GLU A 1 94 ? 6.428 22.017 1.015 1.00 43.75 94 GLU A O 1
ATOM 729 N N . ASN A 1 95 ? 5.980 23.825 2.268 1.00 45.03 95 ASN A N 1
ATOM 730 C CA . ASN A 1 95 ? 5.372 24.590 1.189 1.00 45.03 95 ASN A CA 1
ATOM 731 C C . ASN A 1 95 ? 6.493 25.143 0.303 1.00 45.03 95 ASN A C 1
ATOM 733 O O . ASN A 1 95 ? 7.096 26.160 0.636 1.00 45.03 95 ASN A O 1
ATOM 737 N N . CYS A 1 96 ? 6.771 24.435 -0.791 1.00 44.25 96 CYS A N 1
ATOM 738 C CA . CYS A 1 96 ? 7.057 24.977 -2.123 1.00 44.25 96 CYS A CA 1
ATOM 739 C C . CYS A 1 96 ? 7.212 23.817 -3.124 1.00 44.25 96 CYS A C 1
ATOM 741 O O . CYS A 1 96 ? 8.260 23.631 -3.730 1.00 44.25 96 CYS A O 1
ATOM 743 N N . GLU A 1 97 ? 6.154 23.036 -3.321 1.00 36.56 97 GLU A N 1
ATOM 744 C CA . GLU A 1 97 ? 5.905 22.337 -4.585 1.00 36.56 97 GLU A CA 1
ATOM 745 C C . GLU A 1 97 ? 4.383 22.289 -4.759 1.00 36.56 97 GLU A C 1
ATOM 747 O O . GLU A 1 97 ? 3.654 22.065 -3.794 1.00 36.56 97 GLU A O 1
ATOM 752 N N . ALA A 1 98 ? 3.917 22.653 -5.952 1.00 41.62 98 ALA A N 1
ATOM 753 C CA . ALA A 1 98 ? 2.512 22.887 -6.260 1.00 41.62 98 ALA A CA 1
ATOM 754 C C . ALA A 1 98 ? 1.609 21.705 -5.866 1.00 41.62 98 ALA A C 1
ATOM 756 O O . ALA A 1 98 ? 2.006 20.553 -6.035 1.00 41.62 98 ALA A O 1
ATOM 757 N N . ASP A 1 99 ? 0.413 22.049 -5.375 1.00 38.8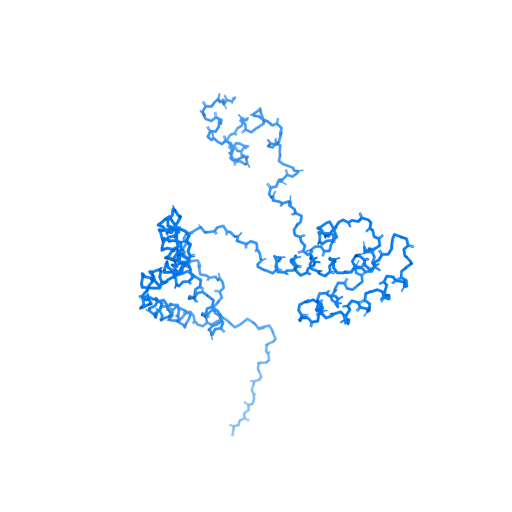1 99 ASP A N 1
ATOM 758 C CA . ASP A 1 99 ? -0.782 21.215 -5.190 1.00 38.81 99 ASP A CA 1
ATOM 759 C C . ASP A 1 99 ? -0.597 19.719 -5.493 1.00 38.81 99 ASP A C 1
ATOM 761 O O . ASP A 1 99 ? -0.733 19.254 -6.628 1.00 38.81 99 ASP A O 1
ATOM 765 N N . LEU A 1 100 ? -0.355 18.945 -4.437 1.00 38.38 100 LEU A N 1
ATOM 766 C CA . LEU A 1 100 ? -0.829 17.571 -4.373 1.00 38.38 100 LEU A CA 1
ATOM 767 C C . LEU A 1 100 ? -1.987 17.548 -3.375 1.00 38.38 100 LEU A C 1
ATOM 769 O O . LEU A 1 100 ? -1.864 18.145 -2.302 1.00 38.38 100 LEU A O 1
ATOM 773 N N . PRO A 1 101 ? -3.107 16.885 -3.713 1.00 40.50 101 PRO A N 1
ATOM 774 C CA . PRO A 1 101 ? -4.264 16.827 -2.839 1.00 40.50 101 PRO A CA 1
ATOM 775 C C . PRO A 1 101 ? -3.841 16.283 -1.479 1.00 40.50 101 PRO A C 1
ATOM 777 O O . PRO A 1 101 ? -3.084 15.313 -1.395 1.00 40.50 101 PRO A O 1
ATOM 780 N N . VAL A 1 102 ? -4.332 16.940 -0.428 1.00 37.66 102 VAL A N 1
ATOM 781 C CA . VAL A 1 102 ? -4.238 16.490 0.960 1.00 37.66 102 VAL A CA 1
ATOM 782 C C . VAL A 1 102 ? -4.635 15.016 0.997 1.00 37.66 102 VAL A C 1
ATOM 784 O O . VAL A 1 102 ? -5.811 14.681 0.880 1.00 37.66 102 VAL A O 1
ATOM 787 N N . ILE A 1 103 ? -3.647 14.129 1.116 1.00 41.53 103 ILE A N 1
ATOM 788 C CA . ILE A 1 103 ? -3.899 12.726 1.426 1.00 41.53 103 ILE A CA 1
ATOM 789 C C . ILE A 1 103 ? -4.465 12.746 2.852 1.00 41.53 103 ILE A C 1
ATOM 791 O O . ILE A 1 103 ? -3.794 13.284 3.743 1.00 41.53 103 ILE A O 1
ATOM 795 N N . PRO A 1 104 ? -5.688 12.236 3.090 1.00 40.31 104 PRO A N 1
ATOM 796 C CA . PRO A 1 104 ? -6.200 12.069 4.441 1.00 40.31 104 PRO A CA 1
ATOM 797 C C . PRO A 1 104 ? -5.174 11.271 5.244 1.00 40.31 104 PRO A C 1
ATOM 799 O O . PRO A 1 104 ? -4.535 10.370 4.710 1.00 40.31 104 PRO A O 1
ATOM 802 N N . SER A 1 105 ? -4.976 11.648 6.502 1.00 39.97 105 SER A N 1
ATOM 803 C CA . SER A 1 105 ? -4.064 11.016 7.457 1.00 39.97 105 SER A CA 1
ATOM 804 C C . SER A 1 105 ? -3.815 9.526 7.175 1.00 39.97 105 SER A C 1
ATOM 806 O O . SER A 1 105 ? -4.725 8.700 7.276 1.00 39.97 105 SER A O 1
ATOM 808 N N . LEU A 1 106 ? -2.549 9.198 6.888 1.00 42.75 106 LEU A N 1
ATOM 809 C CA . LEU A 1 106 ? -2.021 7.839 6.675 1.00 42.75 106 LEU A CA 1
ATOM 810 C C . LEU A 1 106 ? -2.330 6.882 7.852 1.00 42.75 106 LEU A C 1
ATOM 812 O O . LEU A 1 106 ? -2.219 5.668 7.722 1.00 42.75 106 LEU A O 1
ATOM 816 N N . ASP A 1 107 ? -2.744 7.427 8.998 1.00 45.81 107 ASP A N 1
ATOM 817 C CA . ASP A 1 107 ? -3.188 6.674 10.170 1.00 45.81 107 ASP A CA 1
ATOM 818 C C . ASP A 1 107 ? -4.597 6.072 10.017 1.00 45.81 107 ASP A C 1
ATOM 820 O O . ASP A 1 107 ? -4.909 5.074 10.669 1.00 45.81 107 ASP A O 1
ATOM 824 N N . SER A 1 108 ? -5.457 6.649 9.168 1.00 53.94 108 SER A N 1
ATOM 825 C CA . SER A 1 108 ? -6.838 6.173 8.988 1.00 53.94 108 SER A CA 1
ATOM 826 C C . SER A 1 108 ? -6.909 4.892 8.153 1.00 53.94 108 SER A C 1
ATOM 828 O O . SER A 1 108 ? -7.613 3.960 8.536 1.00 53.94 108 SER A O 1
ATOM 830 N N . ASP A 1 109 ? -6.102 4.790 7.096 1.00 60.53 109 ASP A N 1
ATOM 831 C CA . ASP A 1 109 ? -6.061 3.603 6.234 1.00 60.53 109 ASP A CA 1
ATOM 832 C C . ASP A 1 109 ? -5.472 2.393 6.978 1.00 60.53 109 ASP A C 1
ATOM 834 O O . ASP A 1 109 ? -6.052 1.306 6.968 1.00 60.53 109 ASP A O 1
ATOM 838 N N . LEU A 1 110 ? -4.390 2.597 7.743 1.00 72.88 110 LEU A N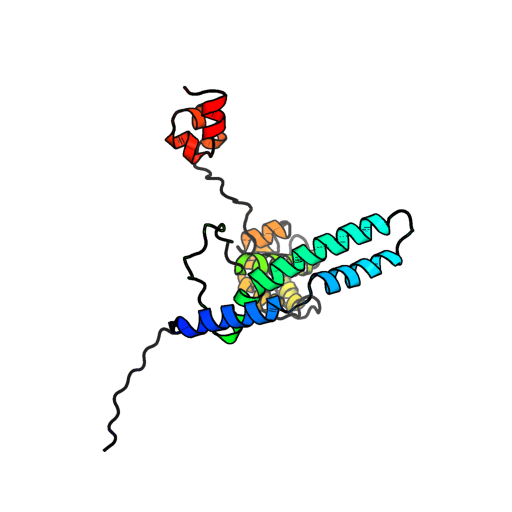 1
ATOM 839 C CA . LEU A 1 110 ? -3.778 1.537 8.552 1.00 72.88 110 LEU A CA 1
ATOM 840 C C . LEU A 1 110 ? -4.703 1.066 9.692 1.00 72.88 110 LEU A C 1
ATOM 842 O O . LEU A 1 110 ? -4.739 -0.125 10.015 1.00 72.88 110 LEU A O 1
ATOM 846 N N . SER A 1 111 ? -5.468 1.982 10.298 1.00 82.69 111 SER A N 1
ATOM 847 C CA . SER A 1 111 ? -6.480 1.661 11.315 1.00 82.69 111 SER A CA 1
ATOM 848 C C . SER A 1 111 ? -7.659 0.879 10.721 1.00 82.69 111 SER A C 1
ATOM 850 O O . SER A 1 111 ? -8.125 -0.091 11.328 1.00 82.69 111 SER A O 1
ATOM 852 N N . CYS A 1 112 ? -8.099 1.239 9.511 1.00 89.25 112 CYS A N 1
ATOM 853 C CA . CYS A 1 112 ? -9.166 0.546 8.793 1.00 89.25 112 CYS A CA 1
ATOM 854 C C . CYS A 1 112 ? -8.772 -0.891 8.451 1.00 89.25 112 CYS A C 1
ATOM 856 O O . CYS A 1 112 ? -9.487 -1.824 8.821 1.00 89.25 112 CYS A O 1
ATOM 858 N N . ASP A 1 113 ? -7.602 -1.088 7.839 1.00 89.75 113 ASP A N 1
ATOM 859 C CA . ASP A 1 113 ? -7.092 -2.417 7.492 1.00 89.75 113 ASP A CA 1
ATOM 860 C C . ASP A 1 113 ? -6.937 -3.299 8.735 1.00 89.75 113 ASP A C 1
ATOM 862 O O . ASP A 1 113 ? -7.364 -4.458 8.756 1.00 89.75 113 ASP A O 1
ATOM 866 N N . THR A 1 114 ? -6.401 -2.724 9.817 1.00 90.31 114 THR A N 1
ATOM 867 C CA . THR A 1 114 ? -6.292 -3.404 11.113 1.00 90.31 114 THR A CA 1
ATOM 868 C C . THR A 1 114 ? -7.663 -3.852 11.618 1.00 90.31 114 THR A C 1
ATOM 870 O O . THR A 1 114 ? -7.833 -5.009 12.010 1.00 90.31 114 THR A O 1
ATOM 873 N N . CYS A 1 115 ? -8.660 -2.968 11.572 1.00 91.69 115 CYS A N 1
ATOM 874 C CA . CYS A 1 115 ? -10.013 -3.289 11.997 1.00 91.69 115 CYS A CA 1
ATOM 875 C C . CYS A 1 115 ? -10.655 -4.384 11.136 1.00 91.69 115 CYS A C 1
ATOM 877 O O . CYS A 1 115 ? -11.288 -5.302 11.669 1.00 91.69 115 CYS A O 1
ATOM 879 N N . LEU A 1 116 ? -10.496 -4.317 9.812 1.00 91.44 116 LEU A N 1
ATOM 880 C CA . LEU A 1 116 ? -11.064 -5.297 8.888 1.00 91.44 116 LEU A CA 1
ATOM 881 C C . LEU A 1 116 ? -10.505 -6.694 9.166 1.00 91.44 116 LEU A C 1
ATOM 883 O O . LEU A 1 116 ? -11.270 -7.656 9.248 1.00 91.44 116 LEU A O 1
ATOM 887 N N . VAL A 1 117 ? -9.195 -6.803 9.408 1.00 90.06 117 VAL A N 1
ATOM 888 C CA . VAL A 1 117 ? -8.556 -8.066 9.797 1.00 90.06 117 VAL A CA 1
ATOM 889 C C . VAL A 1 117 ? -9.092 -8.551 11.144 1.00 90.06 117 VAL A C 1
ATOM 891 O O . VAL A 1 117 ? -9.597 -9.670 11.230 1.00 90.06 117 VAL A O 1
ATOM 894 N N . VAL A 1 118 ? -9.046 -7.717 12.188 1.00 89.62 118 VAL A N 1
ATOM 895 C CA . VAL A 1 118 ? -9.493 -8.082 13.546 1.00 89.62 118 VAL A CA 1
ATOM 896 C C . VAL A 1 118 ? -10.949 -8.558 13.542 1.00 89.62 118 VAL A C 1
ATOM 898 O O . VAL A 1 118 ? -11.267 -9.627 14.065 1.00 89.62 118 VAL A O 1
ATOM 901 N N . THR A 1 119 ? -11.845 -7.811 12.898 1.00 88.81 119 THR A N 1
ATOM 902 C CA . THR A 1 119 ? -13.271 -8.159 12.837 1.00 88.81 119 THR A CA 1
ATOM 903 C C . THR A 1 119 ? -13.542 -9.391 11.978 1.00 88.81 119 THR A C 1
ATOM 905 O O . THR A 1 119 ? -14.458 -10.148 12.305 1.00 88.81 119 THR A O 1
ATOM 908 N N . SER A 1 120 ? -12.742 -9.645 10.936 1.00 88.88 120 SER A N 1
ATOM 909 C CA . SER A 1 120 ? -12.839 -10.862 10.125 1.00 88.88 120 SER A CA 1
ATOM 910 C C . SER A 1 120 ? -12.517 -12.130 10.913 1.00 88.88 120 SER A C 1
ATOM 912 O O . SER A 1 120 ? -13.079 -13.177 10.604 1.00 88.88 120 SER A O 1
ATOM 914 N N . TRP A 1 121 ? -11.640 -12.058 11.914 1.00 85.38 121 TRP A N 1
ATOM 915 C CA . TRP A 1 121 ? -11.315 -13.208 12.762 1.00 85.38 121 TRP A CA 1
ATOM 916 C C . TRP A 1 121 ? -12.317 -13.396 13.896 1.00 85.38 121 TRP A C 1
ATOM 918 O O . TRP A 1 121 ? -12.703 -14.520 14.199 1.00 85.38 121 TRP A O 1
ATOM 928 N N . ILE A 1 122 ? -12.787 -12.304 14.500 1.00 86.25 122 ILE A N 1
ATOM 929 C CA . ILE A 1 122 ? -13.656 -12.388 15.678 1.00 86.25 122 ILE A CA 1
ATOM 930 C C . ILE A 1 122 ? -15.092 -12.736 15.294 1.00 86.25 122 ILE A C 1
ATOM 932 O O . ILE A 1 122 ? -15.688 -13.610 15.919 1.00 86.25 122 ILE A O 1
ATOM 936 N N . LYS A 1 123 ? -15.662 -12.102 14.259 1.00 83.75 123 LYS A N 1
ATOM 937 C CA . LYS A 1 123 ? -17.081 -12.295 13.907 1.00 83.75 123 LYS A CA 1
ATOM 938 C C . LYS A 1 123 ? -17.483 -13.743 13.641 1.00 83.75 123 LYS A C 1
ATOM 940 O O . LYS A 1 123 ? -18.518 -14.138 14.164 1.00 83.75 123 LYS A O 1
ATOM 945 N N . PRO A 1 124 ? -16.713 -14.551 12.891 1.00 83.75 124 PRO A N 1
ATOM 946 C CA . PRO A 1 124 ? -17.072 -15.949 12.661 1.00 83.75 124 PRO A CA 1
ATOM 947 C C . PRO A 1 124 ? -17.091 -16.799 13.938 1.00 83.75 124 PRO A C 1
ATOM 949 O O . PRO A 1 124 ? -17.751 -17.832 13.970 1.00 83.75 124 PRO A O 1
ATOM 952 N N . THR A 1 125 ? -16.387 -16.375 14.995 1.00 80.56 125 THR A N 1
ATOM 953 C CA . THR A 1 125 ? -16.389 -17.061 16.302 1.00 80.56 125 THR A CA 1
ATOM 954 C C . THR A 1 125 ? -17.591 -16.695 17.175 1.00 80.56 125 THR A C 1
ATOM 956 O O . THR A 1 125 ? -17.779 -17.286 18.241 1.00 80.56 125 THR A O 1
ATOM 959 N N . LEU A 1 126 ? -18.399 -15.724 16.739 1.00 78.94 126 LEU A N 1
ATOM 960 C CA . LEU A 1 126 ? -19.579 -15.247 17.445 1.00 78.94 126 LEU A CA 1
ATOM 961 C C . LEU A 1 126 ? -20.845 -15.859 16.843 1.00 78.94 126 LEU A C 1
ATOM 963 O O . LEU A 1 126 ? -21.024 -15.902 15.628 1.00 78.94 126 LEU A O 1
ATOM 967 N N . SER A 1 127 ? -21.759 -16.287 17.712 1.00 74.62 127 SER A N 1
ATOM 968 C CA . SER A 1 127 ? -23.112 -16.669 17.305 1.00 74.62 127 SER A CA 1
ATOM 969 C C . SER A 1 127 ? -24.025 -15.443 17.266 1.00 74.62 127 SER A C 1
ATOM 971 O O . SER A 1 127 ? -23.829 -14.478 18.010 1.00 74.62 127 SER A O 1
ATOM 973 N N . TYR A 1 128 ? -25.086 -15.497 16.455 1.00 71.56 128 TYR A N 1
ATOM 974 C CA . TYR A 1 128 ? -26.183 -14.547 16.606 1.00 71.56 128 TYR A CA 1
ATOM 975 C C . TYR A 1 128 ? -26.787 -14.737 18.009 1.00 71.56 128 TYR A C 1
ATOM 977 O O . TYR A 1 128 ? -27.043 -15.868 18.420 1.00 71.56 128 TYR A O 1
ATOM 985 N N . ASN A 1 129 ? -26.992 -13.640 18.744 1.00 70.56 129 ASN A N 1
ATOM 986 C CA . ASN A 1 129 ? -27.610 -13.625 20.078 1.00 70.56 129 ASN A CA 1
ATOM 987 C C . ASN A 1 129 ? -26.735 -14.088 21.268 1.00 70.56 129 ASN A C 1
ATOM 989 O O . ASN A 1 129 ? -27.248 -14.679 22.216 1.00 70.56 129 ASN A O 1
ATOM 993 N N . MET A 1 130 ? -25.429 -13.805 21.242 1.00 77.75 130 MET A N 1
ATOM 994 C CA . MET A 1 130 ? -24.559 -13.974 22.417 1.00 77.75 130 MET A CA 1
ATOM 995 C C . MET A 1 130 ? -24.809 -12.905 23.491 1.00 77.75 130 MET A C 1
ATOM 997 O O . MET A 1 130 ? -25.079 -11.742 23.188 1.00 77.75 130 MET A O 1
ATOM 1001 N N . THR A 1 131 ? -24.666 -13.288 24.758 1.00 87.00 131 THR A N 1
ATOM 1002 C CA . THR A 1 131 ? -24.655 -12.361 25.898 1.00 87.00 131 THR A CA 1
ATOM 1003 C C . THR A 1 131 ? -23.367 -11.535 25.924 1.00 87.00 131 THR A C 1
ATOM 1005 O O . THR A 1 131 ? -22.331 -11.953 25.406 1.00 87.00 131 THR A O 1
ATOM 1008 N N . HIS A 1 132 ? -23.386 -10.377 26.594 1.00 82.62 132 HIS A N 1
ATOM 1009 C CA . HIS A 1 132 ? -22.185 -9.544 26.756 1.00 82.62 132 HIS A CA 1
ATOM 1010 C C . HIS A 1 132 ? -21.000 -10.339 27.340 1.00 82.62 132 HIS A C 1
ATOM 1012 O O . HIS A 1 132 ? -19.872 -10.210 26.878 1.00 82.62 132 HIS A O 1
ATOM 1018 N N . ALA A 1 133 ? -21.258 -11.231 28.304 1.00 84.81 133 ALA A N 1
ATOM 1019 C CA . ALA A 1 133 ? -20.230 -12.080 28.909 1.00 84.81 133 ALA A CA 1
ATOM 1020 C C . ALA A 1 133 ? -19.595 -13.077 27.918 1.00 84.81 133 ALA A C 1
ATOM 1022 O O . ALA A 1 133 ? -18.405 -13.383 28.017 1.00 84.81 133 ALA A O 1
ATOM 1023 N N . GLU A 1 134 ? -20.369 -13.576 26.955 1.00 84.06 134 GLU A N 1
ATOM 1024 C CA . GLU A 1 134 ? -19.891 -14.496 25.919 1.00 84.06 134 GLU A CA 1
ATOM 1025 C C . GLU A 1 134 ? -19.094 -13.775 24.827 1.00 84.06 134 GLU A C 1
ATOM 1027 O O . GLU A 1 134 ? -18.067 -14.295 24.385 1.00 84.06 134 GLU A O 1
ATOM 1032 N N . VAL A 1 135 ? -19.510 -12.561 24.446 1.00 84.75 135 VAL A N 1
ATOM 1033 C CA . VAL A 1 135 ? -18.756 -11.686 23.529 1.00 84.75 135 VAL A CA 1
ATOM 1034 C C . VAL A 1 135 ? -17.394 -11.332 24.131 1.00 84.75 135 VAL A C 1
ATOM 1036 O O . VAL A 1 135 ? -16.364 -11.483 23.481 1.00 84.75 135 VAL A O 1
ATOM 1039 N N . GLU A 1 136 ? -17.370 -10.969 25.411 1.00 85.00 136 GLU A N 1
ATOM 1040 C CA . GLU A 1 136 ? -16.153 -10.727 26.192 1.00 85.00 136 GLU A CA 1
ATOM 1041 C C . GLU A 1 136 ? -15.221 -11.949 26.232 1.00 85.00 136 GLU A C 1
ATOM 1043 O O . GLU A 1 136 ? -13.997 -11.838 26.129 1.00 85.00 136 GLU A O 1
ATOM 1048 N N . ALA A 1 137 ? -15.783 -13.155 26.347 1.00 86.25 137 ALA A N 1
ATOM 1049 C CA . ALA A 1 137 ? -14.996 -14.383 26.296 1.00 86.25 137 ALA A CA 1
ATOM 1050 C C . ALA A 1 137 ? -14.411 -14.645 24.898 1.00 86.25 137 ALA A C 1
ATOM 1052 O O . ALA A 1 137 ? -13.276 -15.111 24.794 1.00 86.25 137 ALA A O 1
ATOM 1053 N N . ALA A 1 138 ? -15.154 -14.340 23.830 1.00 84.56 138 ALA A N 1
ATOM 1054 C CA . ALA A 1 138 ? -14.653 -14.425 22.460 1.00 84.56 138 ALA A CA 1
ATOM 1055 C C . ALA A 1 138 ? -13.535 -13.409 22.200 1.00 84.56 138 ALA A C 1
ATOM 1057 O O . ALA A 1 138 ? -12.520 -13.758 21.603 1.00 84.56 138 ALA A O 1
ATOM 1058 N N . MET A 1 139 ? -13.662 -12.197 22.736 1.00 84.06 139 MET A N 1
ATOM 1059 C CA . MET A 1 139 ? -12.635 -11.164 22.637 1.00 84.06 139 MET A CA 1
ATOM 1060 C C . MET A 1 139 ? -11.347 -11.547 23.381 1.00 84.06 139 MET A C 1
ATOM 1062 O O . MET A 1 139 ? -10.250 -11.402 22.844 1.00 84.06 139 MET A O 1
ATOM 1066 N N . ARG A 1 140 ? -11.460 -12.154 24.570 1.00 83.81 140 ARG A N 1
ATOM 1067 C CA . ARG A 1 140 ? -10.301 -12.728 25.280 1.00 83.81 140 ARG A CA 1
ATOM 1068 C C . ARG A 1 140 ? -9.618 -13.850 24.503 1.00 83.81 140 ARG A C 1
ATOM 1070 O O . ARG A 1 140 ? -8.396 -13.945 24.536 1.00 83.81 140 ARG A O 1
ATOM 1077 N N . ARG A 1 141 ? -10.379 -14.698 23.804 1.00 84.19 141 ARG A N 1
ATOM 1078 C CA . ARG A 1 141 ? -9.794 -15.717 22.917 1.00 84.19 141 ARG A CA 1
ATOM 1079 C C . ARG A 1 141 ? -9.068 -15.071 21.741 1.00 84.19 141 ARG A C 1
ATOM 1081 O O . ARG A 1 141 ? -7.948 -15.473 21.457 1.00 84.19 141 ARG A O 1
ATOM 1088 N N . ALA A 1 142 ? -9.644 -14.021 21.155 1.00 83.31 142 ALA A N 1
ATOM 1089 C CA . ALA A 1 142 ? -9.044 -13.274 20.052 1.00 83.31 142 ALA A CA 1
ATOM 1090 C C . ALA A 1 142 ? -7.658 -12.699 20.391 1.00 83.31 142 ALA A C 1
ATOM 1092 O O . ALA A 1 142 ? -6.771 -12.715 19.544 1.00 83.31 142 ALA A O 1
ATOM 1093 N N . HIS A 1 143 ? -7.425 -12.271 21.637 1.00 83.50 143 HIS A N 1
ATOM 1094 C CA . HIS A 1 143 ? -6.092 -11.848 22.086 1.00 83.50 143 HIS A CA 1
ATOM 1095 C C . HIS A 1 143 ? -5.024 -12.949 21.991 1.00 83.50 143 HIS A C 1
ATOM 1097 O O . HIS A 1 143 ? -3.850 -12.636 21.811 1.00 83.50 143 HIS A O 1
ATOM 1103 N N . ASN A 1 144 ? -5.419 -14.220 22.072 1.00 84.31 144 ASN A N 1
ATOM 1104 C CA . ASN A 1 144 ? -4.517 -15.369 21.994 1.00 84.31 144 ASN A CA 1
ATOM 1105 C C . ASN A 1 144 ? -4.517 -16.043 20.610 1.00 84.31 144 ASN A C 1
ATOM 1107 O O . ASN A 1 144 ? -3.833 -17.049 20.429 1.00 84.31 144 ASN A O 1
ATOM 1111 N N . GLU A 1 145 ? -5.259 -15.508 19.635 1.00 82.50 145 GLU A N 1
ATOM 1112 C CA . GLU A 1 145 ? -5.258 -16.020 18.266 1.00 82.50 145 GLU A CA 1
ATOM 1113 C C . GLU A 1 145 ? -3.956 -15.652 17.556 1.00 82.50 145 GLU A C 1
ATOM 1115 O O . GLU A 1 145 ? -3.573 -14.482 17.476 1.00 82.50 145 GLU A O 1
ATOM 1120 N N . THR A 1 146 ? -3.288 -16.648 16.970 1.00 80.75 146 THR A N 1
ATOM 1121 C CA . THR A 1 146 ? -2.004 -16.454 16.276 1.00 80.75 146 THR A CA 1
ATOM 1122 C C . THR A 1 146 ? -2.124 -15.444 15.133 1.00 80.75 146 THR A C 1
ATOM 1124 O O . THR A 1 146 ? -1.214 -14.647 14.908 1.00 80.75 146 THR A O 1
ATOM 1127 N N . ALA A 1 147 ? -3.278 -15.408 14.456 1.00 80.25 147 ALA A N 1
ATOM 1128 C CA . ALA A 1 147 ? -3.565 -14.452 13.388 1.00 80.25 147 ALA A CA 1
ATOM 1129 C C . ALA A 1 147 ? -3.653 -12.986 13.865 1.00 80.25 147 ALA A C 1
ATOM 1131 O O . ALA A 1 147 ? -3.515 -12.068 13.056 1.00 80.25 147 ALA A O 1
ATOM 1132 N N . LEU A 1 148 ? -3.851 -12.750 15.168 1.00 82.12 148 LEU A N 1
ATOM 1133 C CA . LEU A 1 148 ? -3.976 -11.425 15.786 1.00 82.12 148 LEU A CA 1
ATOM 1134 C C . LEU A 1 148 ? -2.807 -11.088 16.726 1.00 82.12 148 LEU A C 1
ATOM 1136 O O . LEU A 1 148 ? -2.836 -10.064 17.403 1.00 82.12 148 LEU A O 1
ATOM 1140 N N . GLN A 1 149 ? -1.758 -11.915 16.776 1.00 83.00 149 GLN A N 1
ATOM 1141 C CA . GLN A 1 149 ? -0.625 -11.741 17.697 1.00 83.00 149 GLN A CA 1
ATOM 1142 C C . GLN A 1 149 ? 0.348 -10.615 17.291 1.00 83.00 149 GLN A C 1
ATOM 1144 O O . GLN A 1 149 ? 1.229 -10.231 18.059 1.00 83.00 149 GLN A O 1
ATOM 1149 N N . TRP A 1 150 ? 0.199 -10.059 16.090 1.00 80.69 150 TRP A N 1
ATOM 1150 C CA . TRP A 1 150 ? 0.991 -8.922 15.629 1.00 80.69 150 TRP A CA 1
ATOM 1151 C C . TRP A 1 150 ? 0.626 -7.632 16.393 1.00 80.69 150 TRP A C 1
ATOM 1153 O O . TRP A 1 150 ? -0.503 -7.449 16.848 1.00 80.69 150 TRP A O 1
ATOM 1163 N N . ASN A 1 151 ? 1.592 -6.715 16.527 1.00 82.38 151 ASN A N 1
ATOM 1164 C CA . ASN A 1 151 ? 1.502 -5.577 17.455 1.00 82.38 151 ASN A CA 1
ATOM 1165 C C . ASN A 1 151 ? 0.267 -4.678 17.243 1.00 82.38 151 ASN A C 1
ATOM 1167 O O . ASN A 1 151 ? -0.382 -4.270 18.206 1.00 82.38 151 ASN A O 1
ATOM 1171 N N . GLY A 1 152 ? -0.078 -4.369 15.991 1.00 84.19 152 GLY A N 1
ATOM 1172 C CA . GLY A 1 152 ? -1.225 -3.507 15.699 1.00 84.19 152 GLY A CA 1
ATOM 1173 C C . GLY A 1 152 ? -2.573 -4.175 15.981 1.00 84.19 152 GLY A C 1
ATOM 1174 O O . GLY A 1 152 ? -3.454 -3.510 16.511 1.00 84.19 152 GLY A O 1
ATOM 1175 N N . GLY A 1 153 ? -2.716 -5.486 15.760 1.00 84.69 153 GLY A N 1
ATOM 1176 C CA . GLY A 1 153 ? -3.931 -6.232 16.103 1.00 84.69 153 GLY A CA 1
ATOM 1177 C C . GLY A 1 153 ? -4.187 -6.248 17.610 1.00 84.69 153 GLY A C 1
ATOM 1178 O O . GLY A 1 153 ? -5.297 -5.961 18.055 1.00 84.69 153 GLY A O 1
ATOM 1179 N N . GLN A 1 154 ? -3.135 -6.483 18.403 1.00 86.00 154 GLN A N 1
ATOM 1180 C CA . GLN A 1 154 ? -3.200 -6.436 19.869 1.00 86.00 154 GLN A CA 1
ATOM 1181 C C . GLN A 1 154 ? -3.522 -5.036 20.388 1.00 86.00 154 GLN A C 1
ATOM 1183 O O . GLN A 1 154 ? -4.407 -4.866 21.227 1.00 86.00 154 GLN A O 1
ATOM 1188 N N . THR A 1 155 ? -2.838 -4.026 19.849 1.00 86.44 155 THR A N 1
ATOM 1189 C CA . THR A 1 155 ? -3.055 -2.627 20.227 1.00 86.44 155 THR A CA 1
ATOM 1190 C C . THR A 1 155 ? -4.479 -2.189 19.878 1.00 86.44 155 THR A C 1
ATOM 1192 O O . THR A 1 155 ? -5.122 -1.501 20.667 1.00 86.44 155 THR A O 1
ATOM 1195 N N . PHE A 1 156 ? -5.007 -2.623 18.731 1.00 90.44 156 PHE A N 1
ATOM 1196 C CA . PHE A 1 156 ? -6.368 -2.319 18.300 1.00 90.44 156 PHE A CA 1
ATOM 1197 C C . PHE A 1 156 ? -7.419 -2.977 19.198 1.00 90.44 156 PHE A C 1
ATOM 1199 O O . PHE A 1 156 ? -8.326 -2.295 19.670 1.00 90.44 156 PHE A O 1
ATOM 1206 N N . LEU A 1 157 ? -7.269 -4.275 19.484 1.00 88.88 157 LEU A N 1
ATOM 1207 C CA . LEU A 1 157 ? -8.131 -5.008 20.413 1.00 88.88 157 LEU A CA 1
ATOM 1208 C C . LEU A 1 157 ? -8.172 -4.351 21.795 1.00 88.88 157 LEU A C 1
ATOM 1210 O O . LEU A 1 157 ? -9.249 -4.182 22.360 1.00 88.88 157 LEU A O 1
ATOM 1214 N N . GLN A 1 158 ? -7.010 -3.950 22.318 1.00 88.38 158 GLN A N 1
ATOM 1215 C CA . GLN A 1 158 ? -6.905 -3.293 23.617 1.00 88.38 158 GLN A CA 1
ATOM 1216 C C . GLN A 1 158 ? -7.553 -1.903 23.606 1.00 88.38 158 GLN A C 1
ATOM 1218 O O . GLN A 1 158 ? -8.275 -1.551 24.537 1.00 88.38 158 GLN A O 1
ATOM 1223 N N . LYS A 1 159 ? -7.312 -1.114 22.553 1.00 89.50 159 LYS A N 1
ATOM 1224 C CA . LYS A 1 159 ? -7.820 0.257 22.429 1.00 89.50 159 LYS A CA 1
ATOM 1225 C C . LYS A 1 159 ? -9.336 0.308 22.228 1.00 89.50 159 LYS A C 1
ATOM 1227 O O . LYS A 1 159 ? -9.991 1.129 22.855 1.00 89.50 159 LYS A O 1
ATOM 1232 N N . HIS A 1 160 ? -9.884 -0.565 21.384 1.00 89.50 160 HIS A N 1
ATOM 1233 C CA . HIS A 1 160 ? -11.306 -0.575 21.017 1.00 89.50 160 HIS A CA 1
ATOM 1234 C C . HIS A 1 160 ? -12.126 -1.612 21.793 1.00 89.50 160 HIS A C 1
ATOM 1236 O O . HIS A 1 160 ? -13.239 -1.941 21.389 1.00 89.50 160 HIS A O 1
ATOM 1242 N N . HIS A 1 161 ? -11.599 -2.127 22.907 1.00 88.00 161 HIS A N 1
ATOM 1243 C CA . HIS A 1 161 ? -12.202 -3.223 23.663 1.00 88.00 161 HIS A CA 1
ATOM 1244 C C . HIS A 1 161 ? -13.674 -2.980 24.031 1.00 88.00 161 HIS A C 1
ATOM 1246 O O . HIS A 1 161 ? -14.543 -3.793 23.719 1.00 88.00 161 HIS A O 1
ATOM 1252 N N . SER A 1 162 ? -13.967 -1.840 24.662 1.00 88.69 162 SER A N 1
ATOM 1253 C CA . SER A 1 162 ? -15.316 -1.481 25.121 1.00 88.69 162 SER A CA 1
ATOM 1254 C C . SER A 1 162 ? -16.305 -1.252 23.981 1.00 88.69 162 SER A C 1
ATOM 1256 O O . SER A 1 162 ? -17.482 -1.569 24.108 1.00 88.69 162 SER A O 1
ATOM 1258 N N . GLU A 1 163 ? -15.855 -0.684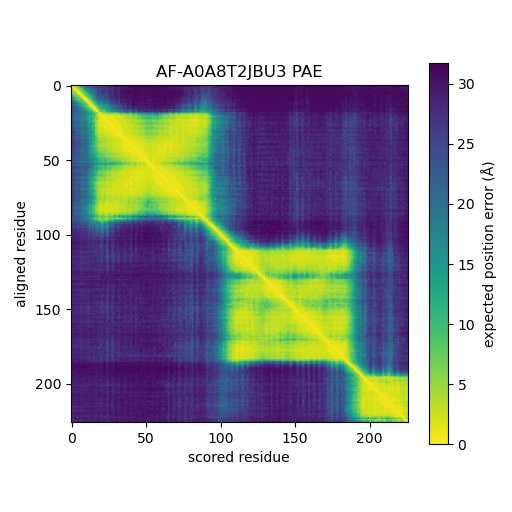 22.866 1.00 89.94 163 GLU A N 1
ATOM 1259 C CA . GLU A 1 163 ? -16.719 -0.424 21.714 1.00 89.94 163 GLU A CA 1
ATOM 1260 C C . GLU A 1 163 ? -17.014 -1.722 20.956 1.00 89.94 163 GLU A C 1
ATOM 1262 O O . GLU A 1 163 ? -18.163 -1.996 20.601 1.00 89.94 163 GLU A O 1
ATOM 1267 N N . LEU A 1 164 ? -15.990 -2.563 20.770 1.00 88.88 164 LEU A N 1
ATOM 1268 C CA . LEU A 1 164 ? -16.104 -3.869 20.128 1.00 88.88 164 LEU A CA 1
ATOM 1269 C C . LEU A 1 164 ? -17.062 -4.790 20.888 1.00 88.88 164 LEU A C 1
ATOM 1271 O O . LEU A 1 164 ? -17.907 -5.415 20.245 1.00 88.88 164 LEU A O 1
ATOM 1275 N N . SER A 1 165 ? -17.014 -4.838 22.223 1.00 86.12 165 SER A N 1
ATOM 1276 C CA . SER A 1 165 ? -17.918 -5.694 23.008 1.00 86.12 165 SER A CA 1
ATOM 1277 C C . SER A 1 165 ? -19.403 -5.340 22.824 1.00 86.12 165 SER A C 1
ATOM 1279 O O . SER A 1 165 ? -20.266 -6.220 22.885 1.00 86.12 165 SER A O 1
ATOM 1281 N N . VAL A 1 166 ? -19.708 -4.078 22.500 1.00 86.31 166 VAL A N 1
ATOM 1282 C CA . VAL A 1 166 ? -21.074 -3.588 22.254 1.00 86.31 166 VAL A CA 1
ATOM 1283 C C . VAL A 1 166 ? -21.535 -3.826 20.814 1.00 86.31 166 VAL A C 1
ATOM 1285 O O . VAL A 1 166 ? -22.709 -4.105 20.576 1.00 86.31 166 VAL A O 1
ATOM 1288 N N . ILE A 1 167 ? -20.653 -3.703 19.822 1.00 87.00 167 ILE A N 1
ATOM 1289 C CA . ILE A 1 167 ? -21.075 -3.751 18.411 1.00 87.00 167 ILE A CA 1
ATOM 1290 C C . ILE A 1 167 ? -20.867 -5.116 17.750 1.00 87.00 167 ILE A C 1
ATOM 1292 O O . ILE A 1 167 ? -21.509 -5.396 16.739 1.00 87.00 167 ILE A O 1
ATOM 1296 N N . LEU A 1 168 ? -19.999 -5.978 18.289 1.00 83.12 168 LEU A N 1
ATOM 1297 C CA . LEU A 1 168 ? -19.665 -7.270 17.677 1.00 83.12 168 LEU A CA 1
ATOM 1298 C C . LEU A 1 168 ? -20.848 -8.245 17.630 1.00 83.12 168 LEU A C 1
ATOM 1300 O O . LEU A 1 168 ? -20.918 -9.078 16.731 1.00 83.12 168 LEU A O 1
ATOM 1304 N N . HIS A 1 169 ? -21.807 -8.115 18.549 1.00 78.75 169 HIS A N 1
ATOM 1305 C CA . HIS A 1 169 ? -23.028 -8.922 18.547 1.00 78.75 169 HIS A CA 1
ATOM 1306 C C . HIS A 1 169 ? -24.045 -8.479 17.471 1.00 78.75 169 HIS A C 1
ATOM 1308 O O . HIS A 1 169 ? -25.113 -9.082 17.330 1.00 78.75 169 HIS A O 1
ATOM 1314 N N . LYS A 1 170 ? -23.802 -7.361 16.771 1.00 81.12 170 LYS A N 1
ATOM 1315 C CA . LYS A 1 170 ? -24.686 -6.853 15.714 1.00 81.12 170 LYS A CA 1
ATOM 1316 C C . LYS A 1 170 ? -24.430 -7.636 14.423 1.00 81.12 170 LYS A C 1
ATOM 1318 O O . LYS A 1 170 ? -23.291 -7.953 14.099 1.00 81.12 170 LYS A O 1
ATOM 1323 N N . GLN A 1 171 ? -25.476 -7.864 13.627 1.00 78.81 171 GLN A N 1
ATOM 1324 C CA . GLN A 1 171 ? -25.389 -8.514 12.304 1.00 78.81 171 GLN A CA 1
ATOM 1325 C C . GLN A 1 171 ? -24.802 -7.592 11.216 1.00 78.81 171 GLN A C 1
ATOM 1327 O O . GLN A 1 171 ? -25.291 -7.530 10.092 1.00 78.81 171 GLN A O 1
ATOM 1332 N N . TRP A 1 172 ? -23.802 -6.790 11.558 1.00 85.56 172 TRP A N 1
ATOM 1333 C CA . TRP A 1 172 ? -23.124 -5.923 10.601 1.00 85.56 172 TRP A CA 1
ATOM 1334 C C . TRP A 1 172 ? -22.053 -6.722 9.861 1.00 85.56 172 TRP A C 1
ATOM 1336 O O . TRP A 1 172 ? -21.502 -7.673 10.413 1.00 85.56 172 TRP A O 1
ATOM 1346 N N . ASP A 1 173 ? -21.718 -6.344 8.631 1.00 84.81 173 ASP A N 1
ATOM 1347 C CA . ASP A 1 173 ? -20.507 -6.819 7.955 1.00 84.81 173 ASP A CA 1
ATOM 1348 C C . ASP A 1 173 ? -19.257 -6.112 8.520 1.00 84.81 173 ASP A C 1
ATOM 1350 O O . ASP A 1 173 ? -19.352 -5.195 9.344 1.00 84.81 173 ASP A O 1
ATOM 1354 N N . GLN A 1 174 ? -18.068 -6.617 8.190 1.00 86.75 174 GLN A N 1
ATOM 1355 C CA . GLN A 1 174 ? -16.781 -6.132 8.701 1.00 86.75 174 GLN A CA 1
ATOM 1356 C C . GLN A 1 174 ? -16.613 -4.630 8.448 1.00 86.75 174 GLN A C 1
ATOM 1358 O O . GLN A 1 174 ? -16.265 -3.900 9.373 1.00 86.75 174 GLN A O 1
ATOM 1363 N N . MET A 1 175 ? -16.953 -4.163 7.243 1.00 87.38 175 MET A N 1
ATOM 1364 C CA . MET A 1 175 ? -16.836 -2.759 6.854 1.00 87.38 175 MET A CA 1
ATOM 1365 C C . MET A 1 175 ? -17.740 -1.874 7.712 1.00 87.38 175 MET A C 1
ATOM 1367 O O . MET A 1 175 ? -17.273 -0.908 8.308 1.00 87.38 175 MET A O 1
ATOM 1371 N N . LYS A 1 176 ? -19.012 -2.244 7.869 1.00 87.75 176 LYS A N 1
ATOM 1372 C CA . LYS A 1 176 ? -19.973 -1.497 8.686 1.00 87.75 176 LYS A CA 1
ATOM 1373 C C . LYS A 1 176 ? -19.585 -1.460 10.168 1.00 87.75 176 LYS A C 1
ATOM 1375 O O . LYS A 1 176 ? -19.769 -0.439 10.826 1.00 87.75 176 LYS A O 1
ATOM 1380 N N . THR A 1 177 ? -19.016 -2.542 10.701 1.00 88.31 177 THR A N 1
ATOM 1381 C CA . THR A 1 177 ? -18.453 -2.551 12.063 1.00 88.31 177 THR A CA 1
ATOM 1382 C C . THR A 1 177 ? -17.256 -1.617 12.181 1.00 88.31 177 THR A C 1
ATOM 1384 O O . THR A 1 177 ? -17.201 -0.834 13.123 1.00 88.31 177 THR A O 1
ATOM 1387 N N . CYS A 1 178 ? -16.332 -1.647 11.224 1.00 91.00 178 CYS A N 1
ATOM 1388 C CA . CYS A 1 178 ? -15.144 -0.802 11.262 1.00 91.00 178 CYS A CA 1
ATOM 1389 C C . CYS A 1 178 ? -15.433 0.678 11.022 1.00 91.00 178 CYS A C 1
ATOM 1391 O O . CYS A 1 178 ? -14.760 1.531 11.593 1.00 91.00 178 CYS A O 1
ATOM 1393 N N . GLN A 1 179 ? -16.473 0.990 10.254 1.00 89.38 179 GLN A N 1
ATOM 1394 C CA . GLN A 1 179 ? -17.001 2.345 10.121 1.00 89.38 179 GLN A CA 1
ATOM 1395 C C . GLN A 1 179 ? -17.631 2.841 11.422 1.00 89.38 179 GLN A C 1
ATOM 1397 O O . GLN A 1 179 ? -17.383 3.969 11.834 1.00 89.38 179 GLN A O 1
ATOM 1402 N N . ALA A 1 180 ? -18.404 1.996 12.110 1.00 86.75 180 ALA A N 1
ATOM 1403 C CA . ALA A 1 180 ? -19.006 2.361 13.392 1.00 86.75 180 ALA A CA 1
ATOM 1404 C C . ALA A 1 180 ? -17.969 2.581 14.509 1.00 86.75 180 ALA A C 1
ATOM 1406 O O . ALA A 1 180 ? -18.223 3.370 15.412 1.00 86.75 180 ALA A O 1
ATOM 1407 N N . LEU A 1 181 ? -16.807 1.924 14.425 1.00 87.88 181 LEU A N 1
ATOM 1408 C CA . LEU A 1 181 ? -15.647 2.160 15.300 1.00 87.88 181 LEU A CA 1
ATOM 1409 C C . LEU A 1 181 ? -14.838 3.408 14.916 1.00 87.88 181 LEU A C 1
ATOM 1411 O O . LEU A 1 181 ? -13.835 3.708 15.558 1.00 87.88 181 LEU A O 1
ATOM 1415 N N . GLY A 1 182 ? -15.196 4.083 13.818 1.00 86.62 182 GLY A N 1
ATOM 1416 C CA . GLY A 1 182 ? -14.402 5.171 13.244 1.00 86.62 182 GLY A CA 1
ATOM 1417 C C . GLY A 1 182 ? -13.030 4.731 12.719 1.00 86.62 182 GLY A C 1
ATOM 1418 O O . GLY A 1 182 ? -12.194 5.580 12.425 1.00 86.62 182 GLY A O 1
ATOM 1419 N N . ALA A 1 183 ? -12.780 3.421 12.614 1.00 88.62 183 ALA A N 1
ATOM 1420 C CA . ALA A 1 183 ? -11.523 2.870 12.121 1.00 88.62 183 ALA A CA 1
ATOM 1421 C C . ALA A 1 183 ? -11.447 2.937 10.595 1.00 88.62 183 ALA A C 1
ATOM 1423 O O . ALA A 1 183 ? -10.403 3.271 10.049 1.00 88.62 183 ALA A O 1
ATOM 1424 N N . CYS A 1 184 ? -12.563 2.658 9.920 1.00 86.69 184 CYS A N 1
ATOM 1425 C CA . CYS A 1 184 ? -12.708 2.883 8.490 1.00 86.69 184 CYS A CA 1
ATOM 1426 C C . CYS A 1 184 ? -13.470 4.170 8.242 1.00 86.69 184 CYS A C 1
ATOM 1428 O O . CYS A 1 184 ? -14.497 4.427 8.875 1.00 86.69 184 CYS A O 1
ATOM 1430 N N . GLN A 1 185 ? -13.009 4.939 7.261 1.00 82.75 185 GLN A N 1
ATOM 1431 C CA . GLN A 1 185 ? -13.829 6.008 6.725 1.00 82.75 185 GLN A CA 1
ATOM 1432 C C . GLN A 1 185 ? -15.118 5.373 6.187 1.00 82.75 185 GLN A C 1
ATOM 1434 O O . GLN A 1 185 ? -15.110 4.397 5.428 1.00 82.75 185 GLN A O 1
ATOM 1439 N N . THR A 1 186 ? -16.259 5.916 6.597 1.00 64.06 186 THR A N 1
ATOM 1440 C CA . THR A 1 186 ? -17.430 5.825 5.737 1.00 64.06 186 THR A CA 1
ATOM 1441 C C . THR A 1 186 ? -17.012 6.459 4.418 1.00 64.06 186 THR A C 1
ATOM 1443 O O . THR A 1 186 ? -16.287 7.452 4.427 1.00 64.06 186 THR A O 1
ATOM 1446 N N . LEU A 1 187 ? -17.411 5.902 3.276 1.00 50.75 187 LEU A N 1
ATOM 1447 C CA . LEU A 1 187 ? -17.293 6.614 2.002 1.00 50.75 187 LEU A CA 1
ATOM 1448 C C . LEU A 1 187 ? -18.262 7.810 2.018 1.00 50.75 187 LEU A C 1
ATOM 1450 O O . LEU A 1 187 ? -19.198 7.890 1.236 1.00 50.75 187 LEU A O 1
ATOM 1454 N N . VAL A 1 188 ? -18.036 8.746 2.932 1.00 44.44 188 VAL A N 1
ATOM 1455 C CA . VAL A 1 188 ? -18.347 10.154 2.794 1.00 44.44 188 VAL A CA 1
ATOM 1456 C C . VAL A 1 188 ? -17.095 10.757 2.159 1.00 44.44 188 VAL A C 1
ATOM 1458 O O . VAL A 1 188 ? -16.438 11.640 2.701 1.00 44.44 188 VAL A O 1
ATOM 1461 N N . ASN A 1 189 ? -16.744 10.246 0.975 1.00 40.38 189 ASN A N 1
ATOM 1462 C CA . ASN A 1 189 ? -16.064 11.085 0.006 1.00 40.38 189 ASN A CA 1
ATOM 1463 C C . ASN A 1 189 ? -16.995 12.267 -0.187 1.00 40.38 189 ASN A C 1
ATOM 1465 O O . ASN A 1 189 ? -18.099 12.050 -0.680 1.00 40.38 189 ASN A O 1
ATOM 1469 N N . ALA A 1 190 ? -16.569 13.452 0.249 1.00 38.78 190 ALA A N 1
ATOM 1470 C CA . ALA A 1 190 ? -16.979 14.743 -0.289 1.00 38.78 190 ALA A CA 1
ATOM 1471 C C . ALA A 1 190 ? -18.334 14.722 -1.024 1.00 38.78 190 ALA A C 1
ATOM 1473 O O . ALA A 1 190 ? -18.422 14.947 -2.225 1.00 38.78 190 ALA A O 1
ATOM 1474 N N . SER A 1 191 ? -19.400 14.428 -0.291 1.00 33.06 191 SER A N 1
ATOM 1475 C CA . SER A 1 191 ? -20.752 14.735 -0.708 1.00 33.06 191 SER A CA 1
ATOM 1476 C C . SER A 1 191 ? -21.281 15.590 0.415 1.00 33.06 191 SER A C 1
ATOM 1478 O O . SER A 1 191 ? -21.481 15.095 1.529 1.00 33.06 191 SER A O 1
ATOM 1480 N N . PRO A 1 192 ? -21.433 16.898 0.194 1.00 41.97 192 PRO A N 1
ATOM 1481 C CA . PRO A 1 192 ? -22.170 17.694 1.132 1.00 41.97 192 PRO A CA 1
ATOM 1482 C C . PRO A 1 192 ? -23.602 17.170 1.021 1.00 41.97 192 PRO A C 1
ATOM 1484 O O . PRO A 1 192 ? -24.319 17.529 0.090 1.00 41.97 192 PRO A O 1
ATOM 1487 N N . GLU A 1 193 ? -24.072 16.406 2.006 1.00 42.09 193 GLU A N 1
ATOM 1488 C CA . GLU A 1 193 ? -25.511 16.214 2.264 1.00 42.09 193 GLU A CA 1
ATOM 1489 C C . GLU A 1 193 ? -26.188 17.539 2.696 1.00 42.09 193 GLU A C 1
ATOM 1491 O O . GLU A 1 193 ? -27.137 17.577 3.471 1.00 42.09 193 GLU A O 1
ATOM 1496 N N . ASN A 1 194 ? -25.685 18.662 2.174 1.00 52.28 194 ASN A N 1
ATOM 1497 C CA . ASN A 1 194 ? -26.253 19.992 2.234 1.00 52.28 194 ASN A CA 1
ATOM 1498 C C . ASN A 1 194 ? -25.812 20.886 1.046 1.00 52.28 194 ASN A C 1
ATOM 1500 O O . ASN A 1 194 ? -25.881 22.114 1.126 1.00 52.28 194 ASN A O 1
ATOM 1504 N N . SER A 1 195 ? -25.308 20.325 -0.063 1.00 60.25 195 SER A N 1
ATOM 1505 C CA . SER A 1 195 ? -25.156 21.068 -1.318 1.00 60.25 195 SER A CA 1
ATOM 1506 C C . SER A 1 195 ? -26.219 20.568 -2.282 1.00 60.25 195 SER A C 1
ATOM 1508 O O . SER A 1 195 ? -26.276 19.389 -2.614 1.00 60.25 195 SER A O 1
ATOM 1510 N N . GLY A 1 196 ? -27.084 21.457 -2.766 1.00 69.12 196 GLY A N 1
ATOM 1511 C CA . GLY A 1 196 ? -28.118 21.095 -3.739 1.00 69.12 196 GLY A CA 1
ATOM 1512 C C . GLY A 1 196 ? -27.583 20.593 -5.090 1.00 69.12 196 GLY A C 1
ATOM 1513 O O . GLY A 1 196 ? -28.350 20.505 -6.035 1.00 69.12 196 GLY A O 1
ATOM 1514 N N . CYS A 1 197 ? -26.298 20.243 -5.224 1.00 82.44 197 CYS A N 1
ATOM 1515 C CA . CYS A 1 197 ? -25.692 19.746 -6.461 1.00 82.44 197 CYS A CA 1
ATOM 1516 C C . CYS A 1 197 ? -26.375 18.466 -6.975 1.00 82.44 197 CYS A C 1
ATOM 1518 O O . CYS A 1 197 ? -26.505 18.278 -8.182 1.00 82.44 197 CYS A O 1
ATOM 1520 N N . ALA A 1 198 ? -26.900 17.630 -6.070 1.00 80.44 198 ALA A N 1
ATOM 1521 C CA . ALA A 1 198 ? -27.701 16.458 -6.425 1.00 80.44 198 ALA A CA 1
ATOM 1522 C C . ALA A 1 198 ? -29.092 16.804 -7.004 1.00 80.44 198 ALA A C 1
ATOM 1524 O O . ALA A 1 198 ? -29.744 15.934 -7.574 1.00 80.44 198 ALA A O 1
ATOM 1525 N N . ALA A 1 199 ? -29.549 18.060 -6.900 1.00 81.75 199 ALA A N 1
ATOM 1526 C CA . ALA A 1 199 ? -30.837 18.507 -7.438 1.00 81.75 199 ALA A CA 1
ATOM 1527 C C . ALA A 1 199 ? -30.849 18.664 -8.974 1.00 81.75 199 ALA A C 1
ATOM 1529 O O . ALA A 1 199 ? -31.903 18.921 -9.552 1.00 81.75 199 ALA A O 1
ATOM 1530 N N . GLY A 1 200 ? -29.709 18.472 -9.650 1.00 81.12 200 GLY A N 1
ATOM 1531 C CA . GLY A 1 200 ? -29.631 18.440 -11.115 1.00 81.12 200 GLY A CA 1
ATOM 1532 C C . GLY A 1 200 ? -29.396 19.810 -11.777 1.00 81.12 200 GLY A C 1
ATOM 1533 O O . GLY A 1 200 ? -29.296 20.813 -11.070 1.00 81.12 200 GLY A O 1
ATOM 1534 N N . PRO A 1 201 ? -29.211 19.857 -13.121 1.00 83.38 201 PRO A N 1
ATOM 1535 C CA . PRO A 1 201 ? -28.636 21.003 -13.860 1.00 83.38 201 PRO A CA 1
ATOM 1536 C C . PRO A 1 201 ? -29.295 22.350 -13.585 1.00 83.38 201 PRO A C 1
ATOM 1538 O O . PRO A 1 201 ? -28.633 23.381 -13.592 1.00 83.38 201 PRO A O 1
ATOM 1541 N N . SER A 1 202 ? -30.588 22.334 -13.277 1.00 83.44 202 SER A N 1
ATOM 1542 C CA . SER A 1 202 ? -31.362 23.504 -12.865 1.00 83.44 202 SER A CA 1
ATOM 1543 C C . SER A 1 202 ? -30.813 24.198 -11.613 1.00 83.44 202 SER A C 1
ATOM 1545 O O . SER A 1 202 ? -30.950 25.410 -11.492 1.00 83.44 202 SER A O 1
ATOM 1547 N N . TYR A 1 203 ? -30.186 23.457 -10.695 1.00 85.19 203 TYR A N 1
ATOM 1548 C CA . TYR A 1 203 ? -29.561 23.999 -9.490 1.00 85.19 203 TYR A CA 1
ATOM 1549 C C . TYR A 1 203 ? -28.102 24.412 -9.723 1.00 85.19 203 TYR A C 1
ATOM 1551 O O . TYR A 1 203 ? -27.721 25.528 -9.381 1.00 85.19 203 TYR A O 1
ATOM 1559 N N . TRP A 1 204 ? -27.266 23.539 -10.303 1.00 89.88 204 TRP A N 1
ATOM 1560 C CA . TRP A 1 204 ? -25.830 23.832 -10.458 1.00 89.88 204 TRP A CA 1
ATOM 1561 C C . TRP A 1 204 ? -25.527 24.782 -11.624 1.00 89.88 204 TRP A C 1
ATOM 1563 O O . TRP A 1 204 ? -24.489 25.429 -11.593 1.00 89.88 204 TRP A O 1
ATOM 1573 N N . CYS A 1 205 ? -26.440 24.967 -12.582 1.00 91.19 205 CYS A N 1
ATOM 1574 C CA . CYS A 1 205 ? -26.328 25.998 -13.623 1.00 91.19 205 CYS A CA 1
ATOM 1575 C C . CYS A 1 205 ? -27.163 27.255 -13.342 1.00 91.19 205 CYS A C 1
ATOM 1577 O O . CYS A 1 205 ? -27.402 28.044 -14.254 1.00 91.19 205 CYS A O 1
ATOM 1579 N N . GLN A 1 206 ? -27.604 27.460 -12.095 1.00 89.44 206 GLN A N 1
ATOM 1580 C CA . GLN A 1 206 ? -28.379 28.644 -11.719 1.00 89.44 206 GLN A CA 1
ATOM 1581 C C . GLN A 1 206 ? -27.515 29.913 -11.653 1.00 89.44 206 GLN A C 1
ATOM 1583 O O . GLN A 1 206 ? -27.984 31.006 -11.956 1.00 89.44 206 GLN A O 1
ATOM 1588 N N . ASN A 1 207 ? -26.264 29.799 -11.202 1.00 88.62 207 ASN A N 1
ATOM 1589 C CA . ASN A 1 207 ? -25.307 30.902 -11.176 1.00 88.62 207 ASN A CA 1
ATOM 1590 C C . ASN A 1 207 ? -23.867 30.378 -11.090 1.00 88.62 207 ASN A C 1
ATOM 1592 O O . ASN A 1 207 ? -23.620 29.207 -10.813 1.00 88.62 207 ASN A O 1
ATOM 1596 N N . LEU A 1 208 ? -22.893 31.269 -11.288 1.00 89.00 208 LEU A N 1
ATOM 1597 C CA . LEU A 1 208 ? -21.475 30.900 -11.298 1.00 89.00 208 LEU A CA 1
ATOM 1598 C C . LEU A 1 208 ? -20.989 30.326 -9.956 1.00 89.00 208 LEU A C 1
ATOM 1600 O O . LEU A 1 208 ? -20.059 29.524 -9.933 1.00 89.00 208 LEU A O 1
ATOM 1604 N N . GLU A 1 209 ? -21.589 30.737 -8.841 1.00 84.25 209 GLU A N 1
ATOM 1605 C CA . GLU A 1 209 ? -21.187 30.300 -7.503 1.00 84.25 209 GLU A CA 1
ATOM 1606 C C . GLU A 1 209 ? -21.595 28.846 -7.242 1.00 84.25 209 GLU A C 1
ATOM 1608 O O . GLU A 1 209 ? -20.763 28.025 -6.861 1.00 84.25 209 GLU A O 1
ATOM 1613 N N . THR A 1 210 ? -22.849 28.500 -7.536 1.00 85.81 210 THR A N 1
ATOM 1614 C CA . THR A 1 210 ? -23.351 27.118 -7.494 1.00 85.81 210 THR A CA 1
ATOM 1615 C C . THR A 1 210 ? -22.662 26.241 -8.533 1.00 85.81 210 THR A C 1
ATOM 1617 O O . THR A 1 210 ? -22.283 25.117 -8.210 1.00 85.81 210 THR A O 1
ATOM 1620 N N . ALA A 1 211 ? -22.383 26.780 -9.722 1.00 88.06 211 ALA A N 1
ATOM 1621 C CA . ALA A 1 211 ? -21.643 26.067 -10.753 1.00 88.06 211 ALA A CA 1
ATOM 1622 C C . ALA A 1 211 ? -20.218 25.725 -10.307 1.00 88.06 211 ALA A C 1
ATOM 1624 O O . ALA A 1 211 ? -19.764 24.601 -10.489 1.00 88.06 211 ALA A O 1
ATOM 1625 N N . LYS A 1 212 ? -19.509 26.659 -9.667 1.00 86.94 212 LYS A N 1
ATOM 1626 C CA . LYS A 1 212 ? -18.180 26.390 -9.098 1.00 86.94 212 LYS A CA 1
ATOM 1627 C C . LYS A 1 212 ? -18.252 25.417 -7.927 1.00 86.94 212 LYS A C 1
ATOM 1629 O O . LYS A 1 212 ? -17.457 24.488 -7.869 1.00 86.94 212 LYS A O 1
ATOM 1634 N N . LYS A 1 213 ? -19.226 25.598 -7.030 1.00 82.94 213 LYS A N 1
ATOM 1635 C CA . LYS A 1 213 ? -19.426 24.737 -5.855 1.00 82.94 213 LYS A CA 1
ATOM 1636 C C . LYS A 1 213 ? -19.716 23.281 -6.230 1.00 82.94 213 LYS A C 1
ATOM 1638 O O . LYS A 1 213 ? -19.348 22.387 -5.479 1.00 82.94 213 LYS A O 1
ATOM 1643 N N . CYS A 1 214 ? -20.392 23.056 -7.352 1.00 87.56 214 CYS A N 1
ATOM 1644 C CA . CYS A 1 214 ? -20.752 21.727 -7.841 1.00 87.56 214 CYS A CA 1
ATOM 1645 C C . CYS A 1 214 ? -19.820 21.214 -8.951 1.00 87.56 214 CYS A C 1
ATOM 1647 O O . CYS A 1 214 ? -20.180 20.251 -9.620 1.00 87.56 214 CYS A O 1
ATOM 1649 N N . GLU A 1 215 ? -18.682 21.880 -9.192 1.00 88.38 215 GLU A N 1
ATOM 1650 C CA . GLU A 1 215 ? -17.731 21.549 -10.271 1.00 88.38 215 GLU A CA 1
ATOM 1651 C C . GLU A 1 215 ? -18.409 21.407 -11.656 1.00 88.38 215 GLU A C 1
ATOM 1653 O O . GLU A 1 215 ? -18.063 20.584 -12.497 1.00 88.38 215 GLU A O 1
ATOM 1658 N N . ALA A 1 216 ? -19.406 22.262 -11.889 1.00 90.75 216 ALA A N 1
ATOM 1659 C CA . ALA A 1 216 ? -20.333 22.280 -13.016 1.00 90.75 216 ALA A CA 1
ATOM 1660 C C . ALA A 1 216 ? -19.924 23.159 -14.193 1.00 90.75 216 ALA A C 1
ATOM 1662 O O . ALA A 1 216 ? -20.604 23.162 -15.218 1.00 90.75 216 ALA A O 1
ATOM 1663 N N . VAL A 1 217 ? -18.938 24.036 -13.986 1.00 88.25 217 VAL A N 1
ATOM 1664 C CA . VAL A 1 217 ? -18.794 25.276 -14.768 1.00 88.25 217 VAL A CA 1
ATOM 1665 C C . VAL A 1 217 ? -18.695 24.987 -16.263 1.00 88.25 217 VAL A C 1
ATOM 1667 O O . VAL A 1 217 ? -19.393 25.620 -17.052 1.00 88.25 217 VAL A O 1
ATOM 1670 N N . ASP A 1 218 ? -17.917 23.974 -16.642 1.00 88.94 218 ASP A N 1
ATOM 1671 C CA . ASP A 1 218 ? -17.760 23.572 -18.040 1.00 88.94 218 ASP A CA 1
ATOM 1672 C C . ASP A 1 218 ? -19.057 23.028 -18.647 1.00 88.94 218 ASP A C 1
ATOM 1674 O O . ASP A 1 218 ? -19.359 23.290 -19.811 1.00 88.94 218 ASP A O 1
ATOM 1678 N N . HIS A 1 219 ? -19.856 22.297 -17.864 1.00 88.56 219 HIS A N 1
ATOM 1679 C CA . HIS A 1 219 ? -21.156 21.806 -18.310 1.00 88.56 219 HIS A CA 1
ATOM 1680 C C . HIS A 1 219 ? -22.118 22.970 -18.566 1.00 88.56 219 HIS A C 1
ATOM 1682 O O . HIS A 1 219 ? -22.725 23.039 -19.634 1.00 88.56 219 HIS A O 1
ATOM 1688 N N . CYS A 1 220 ? -22.222 23.910 -17.627 1.00 90.56 220 CYS A N 1
ATOM 1689 C CA . CYS A 1 220 ? -23.141 25.036 -17.753 1.00 90.56 220 CYS A CA 1
ATOM 1690 C C . CYS A 1 220 ? -22.734 25.980 -18.896 1.00 90.56 220 CYS A C 1
ATOM 1692 O O . CYS A 1 220 ? -23.569 26.383 -19.700 1.00 90.56 220 CYS A O 1
ATOM 1694 N N . LEU A 1 221 ? -21.437 26.271 -19.054 1.00 87.31 221 LEU A N 1
ATOM 1695 C CA . LEU A 1 221 ? -20.947 27.088 -20.174 1.00 87.31 221 LEU A CA 1
ATOM 1696 C C . LEU A 1 221 ? -21.219 26.444 -21.538 1.00 87.31 221 LEU A C 1
ATOM 1698 O O . LEU A 1 221 ? -21.447 27.149 -22.520 1.00 87.31 221 LEU A O 1
ATOM 1702 N N . LYS A 1 222 ? -21.167 25.111 -21.612 1.00 82.69 222 LYS A N 1
ATOM 1703 C CA . LYS A 1 222 ? -21.269 24.375 -22.873 1.00 82.69 222 LYS A CA 1
ATOM 1704 C C . LYS A 1 222 ? -22.699 24.028 -23.269 1.00 82.69 222 LYS A C 1
ATOM 1706 O O . LYS A 1 222 ? -22.999 24.001 -24.460 1.00 82.69 222 LYS A O 1
ATOM 1711 N N . TYR A 1 223 ? -23.552 23.709 -22.301 1.00 78.88 223 TYR A N 1
ATOM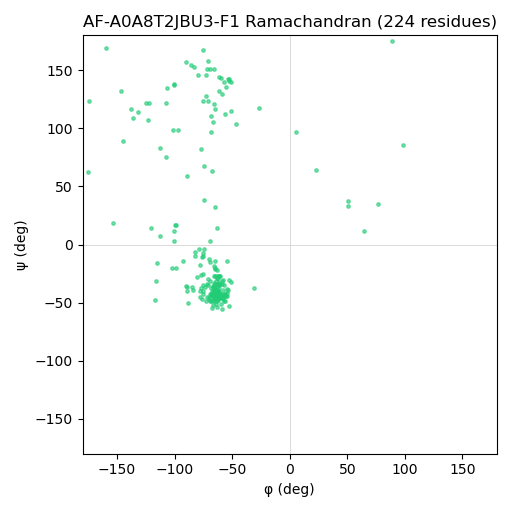 1712 C CA . TYR A 1 223 ? -24.865 23.132 -22.579 1.00 78.88 223 TYR A CA 1
ATOM 1713 C C . TYR A 1 223 ? -26.021 24.028 -22.140 1.00 78.88 223 TYR A C 1
ATOM 1715 O O . TYR A 1 223 ? -27.068 23.980 -22.782 1.00 78.88 223 TYR A O 1
ATOM 1723 N N . MET A 1 224 ? -25.869 24.825 -21.073 1.00 65.94 224 MET A N 1
ATOM 1724 C CA . MET A 1 224 ? -26.981 25.601 -20.514 1.00 65.94 224 MET A CA 1
ATOM 1725 C C . MET A 1 224 ? -26.552 26.555 -19.389 1.00 65.94 224 MET A C 1
ATOM 1727 O O . MET A 1 224 ? -26.053 26.123 -18.353 1.00 65.94 224 MET A O 1
ATOM 1731 N N . TRP A 1 225 ? -26.849 27.845 -19.566 1.00 78.19 225 TRP A N 1
ATOM 1732 C CA . TRP A 1 225 ? -26.777 28.877 -18.530 1.00 78.19 225 TRP A CA 1
ATOM 1733 C C . TRP A 1 225 ? -28.145 29.557 -18.458 1.00 78.19 225 TRP A C 1
ATOM 1735 O O . TRP A 1 225 ? -28.629 30.033 -19.488 1.00 78.19 225 TRP A O 1
ATOM 1745 N N . HIS A 1 226 ? -28.789 29.530 -17.291 1.00 59.38 226 HIS A N 1
ATOM 1746 C CA . HIS A 1 226 ? -30.061 30.224 -17.079 1.00 59.38 226 HIS A CA 1
ATOM 1747 C C . HIS A 1 226 ? -29.848 31.696 -16.722 1.00 59.38 226 HIS A C 1
ATOM 1749 O O . HIS A 1 226 ? -28.831 32.011 -16.061 1.00 59.38 226 HIS A O 1
#

pLDDT: mean 77.51, std 18.56, range [31.03, 97.19]

Sequence (226 aa):
MVKKSSLQNENGEWPLPLPLCWMCKSFVGRIESLIPKTALAHSASQLCRLLPAKIAGVCQCLVEKYTIIILDMILNKL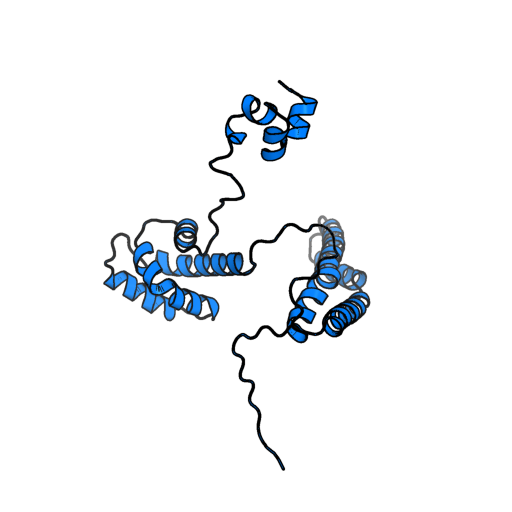GPQLLCRLVFMCSTNENCEADLPVIPSLDSDLSCDTCLVVTSWIKPTLSYNMTHAEVEAAMRRAHNETALQWNGGQTFLQKHHSELSVILHKQWDQMKTCQALGACQTLVNASPENSGCAAGPSYWCQNLETAKKCEAVDHCLKYMWH

Mean predicted aligned error: 20.57 Å

Solvent-accessible surface area (backbone atoms only — not comparable to full-atom values): 13334 Å² total; per-residue (Å²): 142,86,81,90,81,87,81,89,74,87,76,94,78,77,82,71,67,66,69,58,36,57,48,39,30,53,51,43,38,52,59,41,70,69,53,61,50,67,60,52,11,54,57,58,19,53,62,26,70,80,45,60,78,91,48,20,64,61,42,25,57,49,40,30,53,50,42,39,54,50,49,44,48,42,39,74,59,44,41,31,57,52,54,22,30,71,78,56,64,43,70,95,80,72,93,84,70,83,91,69,80,84,73,73,62,76,66,44,60,58,39,22,55,44,37,40,54,52,41,62,63,50,49,80,76,54,60,89,82,59,51,67,73,53,43,48,50,51,53,59,49,46,66,71,32,78,93,33,61,50,72,66,42,45,51,47,52,66,71,43,40,75,60,46,54,69,51,64,66,48,96,61,56,48,67,60,49,23,30,74,69,66,28,22,81,64,91,69,67,90,62,61,97,82,49,64,52,84,71,36,70,78,46,22,25,54,45,73,65,44,6,58,74,52,76,28,49,69,57,24,76,73,76,48,71,109

Secondary structure (DSSP, 8-state):
-----------------HHHHHHHHHHHHHHHHTS-HHHHHHHHHGGGGGS-HHHHHHHHHHHHHHHHHHHHIIIIIIHHHHHHHHHH---S----S--------HHHHHHHHHHHHHHHHHGGGPPTT--HHHHHHHHHHHHT-GGG-SHHHHHHHHHTHHHHHHHTTS---HHHHHHHTTSSPPS--S--TT-GGGG-HHHHTSSHHHHHHTT-HHHHHHH---